Protein AF-0000000076857362 (afdb_homodimer)

Radius of gyration: 45.38 Å; Cα contacts (8 Å, |Δi|>4): 222; chains: 2; bounding box: 50×213×70 Å

Organism: Aegilops tauschii subsp. strangulata (NCBI:txid200361)

Sequence (196 aa):
QTAQSNTHANVTTTTAHGSMRASSRSLLQQQPPPRLDCPKVCLGRCANNWKNEMCNDKCNVCCQRCNCVPPGTGQDTRHICPCYDQMTNPHNGKLKCPQTAQSNTHANVTTTTAHGSMRASSRSLLQQQPPPRLDCPKVCLGRCANNWKNEMCNDKCNVCCQRCNCVPPGTGQDTRHICPCYDQMTNPHNGKLKCP

InterPro domains:
  IPR003854 Gibberellin regulated protein [PF02704] (37-98)

pLDDT: mean 79.49, std 25.16, range [31.08, 98.81]

Foldseek 3Di:
DDDDPPPPDPPPPPPPPPPPPPPPPPPPPPPPPDQDPQLVQQCQLLVPPPPSVQQSVLSSVQCNVQVDDFDHNDLPRQVVRVSQNCDADPVPRHRRHD/DDPPPPPPDPPPPPPPPPPPPPPPPPPPPPPDPDQDPQLVQQCQLLVPPPPSVQQSVLSSVQCNVQVDDFDHNDLPRQVVRVSQNCDADPVPRHRRHD

Nearest PDB structures (foldseek):
  5e5y-assembly3_C  TM=9.696E-01  e=2.808E-09  Solanum tuberosum
  8x0r-assembly1_A  TM=8.318E-01  e=7.877E-07  Cryptomeria japonica
  5e5y-assembly4_D  TM=3.284E-01  e=9.732E-08  Solanum tuberosum
  5e5y-assembly3_C  TM=9.696E-01  e=2.488E-09  Solanum tuberosum
  8x0r-assembly1_A  TM=8.318E-01  e=7.314E-07  Cryptomeria japonica

Solvent-accessible surface area (backbone atoms only — not comparable to full-atom values): 12085 Å² total; per-residue (Å²): 138,84,83,79,80,80,80,79,80,81,81,80,79,79,79,78,79,75,77,75,72,74,73,74,70,72,73,73,68,77,70,76,72,81,77,67,65,34,70,63,56,20,48,61,36,21,63,43,42,65,55,29,66,63,38,28,52,32,28,30,57,33,17,71,73,46,64,37,75,42,64,60,65,41,52,86,36,25,72,81,21,56,66,35,53,66,37,49,35,89,88,79,68,44,67,49,38,88,136,84,83,78,80,80,80,79,80,80,79,78,79,80,79,78,77,75,77,75,73,73,74,72,69,73,71,73,69,76,69,77,72,80,77,66,64,35,70,64,58,21,49,61,35,20,61,43,41,65,55,30,66,63,39,28,53,34,28,30,58,33,17,70,72,47,63,36,76,44,65,61,67,41,52,85,36,27,71,82,20,56,66,32,53,67,37,48,36,88,90,78,67,44,67,48,38,88

Secondary structure (DSSP, 8-state):
---------------------------------PPP-HHHHHHHHTTT-TTHHHHHHHHHHHHHHHS---SSSSGGGGGGSHHHHH-B-TTT--B---/---------------------------------PPP-HHHHHHHHTTT-TTHHHHHHHHHHHHHHHS---SSSSGGGGGGSHHHHH-B-TTT--B---

Structure (mmCIF, N/CA/C/O backbone):
data_AF-0000000076857362-model_v1
#
loop_
_entity.id
_entity.type
_entity.pdbx_description
1 polymer 'Gibberellin regulated protein'
#
loop_
_atom_site.group_PDB
_atom_site.id
_atom_site.type_symbol
_atom_site.label_atom_id
_atom_site.label_alt_id
_atom_site.label_comp_id
_atom_site.label_asym_id
_atom_site.label_entity_id
_atom_site.label_seq_id
_atom_site.pdbx_PDB_ins_code
_atom_site.Cartn_x
_atom_site.Cartn_y
_atom_site.Cartn_z
_atom_site.occupancy
_atom_site.B_iso_or_equiv
_atom_site.auth_seq_id
_atom_site.auth_comp_id
_atom_site.auth_asym_id
_atom_site.auth_atom_id
_atom_site.pdbx_PDB_model_num
ATOM 1 N N . GLN A 1 1 ? -33.656 100.188 50 1 34.81 1 GLN A N 1
ATOM 2 C CA . GLN A 1 1 ? -33.344 99.5 48.781 1 34.81 1 GLN A CA 1
ATOM 3 C C . GLN A 1 1 ? -32.312 98.375 49.031 1 34.81 1 GLN A C 1
ATOM 5 O O . GLN A 1 1 ? -31.125 98.625 49.188 1 34.81 1 GLN A O 1
ATOM 10 N N . THR A 1 2 ? -32.719 97.25 49.812 1 39.78 2 THR A N 1
ATOM 11 C CA . THR A 1 2 ? -31.953 96.125 50.406 1 39.78 2 THR A CA 1
ATOM 12 C C . THR A 1 2 ? -31.484 95.188 49.344 1 39.78 2 THR A C 1
ATOM 14 O O . THR A 1 2 ? -32.281 94.688 48.531 1 39.78 2 THR A O 1
ATOM 17 N N . ALA A 1 3 ? -30.203 95.25 48.938 1 44.72 3 ALA A N 1
ATOM 18 C CA . ALA A 1 3 ? -29.438 94.438 47.938 1 44.72 3 ALA A CA 1
ATOM 19 C C . ALA A 1 3 ? -29.453 93 48.281 1 44.72 3 ALA A C 1
ATOM 21 O O . ALA A 1 3 ? -29.141 92.562 49.406 1 44.72 3 ALA A O 1
ATOM 22 N N . GLN A 1 4 ? -30.391 92.188 47.719 1 39 4 GLN A N 1
ATOM 23 C CA . GLN A 1 4 ? -30.484 90.688 47.844 1 39 4 GLN A CA 1
ATOM 24 C C . GLN A 1 4 ? -29.281 90 47.219 1 39 4 GLN A C 1
ATOM 26 O O . GLN A 1 4 ? -28.953 90.312 46.062 1 39 4 GLN A O 1
ATOM 31 N N . SER A 1 5 ? -28.234 89.625 47.969 1 38.31 5 SER A N 1
ATOM 32 C CA . SER A 1 5 ? -27.016 88.938 47.625 1 38.31 5 SER A CA 1
ATOM 33 C C . SER A 1 5 ? -27.312 87.5 47.094 1 38.31 5 SER A C 1
ATOM 35 O O . SER A 1 5 ? -28 86.75 47.781 1 38.31 5 SER A O 1
ATOM 37 N N . ASN A 1 6 ? -27.547 87.312 45.781 1 31.08 6 ASN A N 1
ATOM 38 C CA . ASN A 1 6 ? -27.75 86.062 45.125 1 31.08 6 ASN A CA 1
ATOM 39 C C . ASN A 1 6 ? -26.516 85.125 45.188 1 31.08 6 ASN A C 1
ATOM 41 O O . ASN A 1 6 ? -25.453 85.5 44.688 1 31.08 6 ASN A O 1
ATOM 45 N N . THR A 1 7 ? -26.25 84.438 46.344 1 36.84 7 THR A N 1
ATOM 46 C CA . THR A 1 7 ? -25.141 83.5 46.531 1 36.84 7 THR A CA 1
ATOM 47 C C . THR A 1 7 ? -25.234 82.312 45.531 1 36.84 7 THR A C 1
ATOM 49 O O . THR A 1 7 ? -26.234 81.562 45.531 1 36.84 7 THR A O 1
ATOM 52 N N . HIS A 1 8 ? -24.641 82.5 44.281 1 35.75 8 HIS A N 1
ATOM 53 C CA . HIS A 1 8 ? -24.562 81.438 43.281 1 35.75 8 HIS A CA 1
ATOM 54 C C . HIS A 1 8 ? -23.734 80.25 43.781 1 35.75 8 HIS A C 1
ATOM 56 O O . HIS A 1 8 ? -22.609 80.438 44.25 1 35.75 8 HIS A O 1
ATOM 62 N N . ALA A 1 9 ? -24.391 79.188 44.344 1 41.69 9 ALA A N 1
ATOM 63 C CA . ALA A 1 9 ? -23.781 77.938 44.75 1 4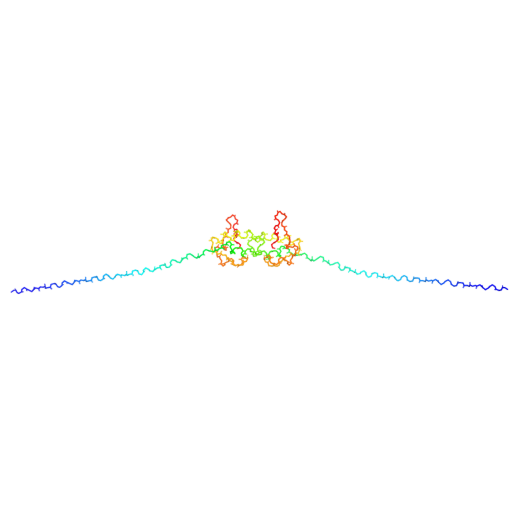1.69 9 ALA A CA 1
ATOM 64 C C . ALA A 1 9 ? -23.125 77.188 43.562 1 41.69 9 ALA A C 1
ATOM 66 O O . ALA A 1 9 ? -23.766 77 42.5 1 41.69 9 ALA A O 1
ATOM 67 N N . ASN A 1 10 ? -21.766 77.375 43.344 1 35.31 10 ASN A N 1
ATOM 68 C CA . ASN A 1 10 ? -20.984 76.625 42.344 1 35.31 10 ASN A CA 1
ATOM 69 C C . ASN A 1 10 ? -21 75.125 42.562 1 35.31 10 ASN A C 1
ATOM 71 O O . ASN A 1 10 ? -20.562 74.688 43.594 1 35.31 10 ASN A O 1
ATOM 75 N N . VAL A 1 11 ? -21.969 74.375 41.969 1 40.66 11 VAL A N 1
ATOM 76 C CA . VAL A 1 11 ? -22.078 72.875 42 1 40.66 11 VAL A CA 1
ATOM 77 C C . VAL A 1 11 ? -20.875 72.25 41.312 1 40.66 11 VAL A C 1
ATOM 79 O O . VAL A 1 11 ? -20.594 72.562 40.156 1 40.66 11 VAL A O 1
ATOM 82 N N . THR A 1 12 ? -19.75 71.938 42.062 1 36.75 12 THR A N 1
ATOM 83 C CA . THR A 1 12 ? -18.562 71.25 41.594 1 36.75 12 THR A CA 1
ATOM 84 C C . THR A 1 12 ? -18.922 69.812 41.188 1 36.75 12 THR A C 1
ATOM 86 O O . THR A 1 12 ? -19.531 69.062 41.969 1 36.75 12 THR A O 1
ATOM 89 N N . THR A 1 13 ? -19.297 69.562 39.875 1 35.06 13 THR A N 1
ATOM 90 C CA . THR A 1 13 ? -19.562 68.25 39.281 1 35.06 13 THR A CA 1
ATOM 91 C C . THR A 1 13 ? -18.328 67.375 39.344 1 35.06 13 THR A C 1
ATOM 93 O O . THR A 1 13 ? -17.281 67.688 38.781 1 35.06 13 THR A O 1
ATOM 96 N N . THR A 1 14 ? -18.062 66.562 40.406 1 38.19 14 THR A N 1
ATOM 97 C CA . THR A 1 14 ? -16.984 65.562 40.562 1 38.19 14 THR A CA 1
ATOM 98 C C . THR A 1 14 ? -17.156 64.5 39.531 1 38.19 14 THR A C 1
ATOM 100 O O . THR A 1 14 ? -18.172 63.781 39.5 1 38.19 14 THR A O 1
ATOM 103 N N . THR A 1 15 ? -16.641 64.625 38.25 1 39.03 15 THR A N 1
ATOM 104 C CA . THR A 1 15 ? -16.641 63.562 37.219 1 39.03 15 THR A CA 1
ATOM 105 C C . THR A 1 15 ? -15.805 62.375 37.688 1 39.03 15 THR A C 1
ATOM 107 O O . THR A 1 15 ? -14.609 62.5 37.938 1 39.03 15 THR A O 1
ATOM 110 N N . ALA A 1 16 ? -16.406 61.375 38.406 1 44.03 16 ALA A N 1
ATOM 111 C CA . ALA A 1 16 ? -15.758 60.094 38.719 1 44.03 16 ALA A CA 1
ATOM 112 C C . ALA A 1 16 ? -15.359 59.344 37.469 1 44.03 16 ALA A C 1
ATOM 114 O O . ALA A 1 16 ? -16.188 59.094 36.594 1 44.03 16 ALA A O 1
ATOM 115 N N . HIS A 1 17 ? -14.117 59.625 36.938 1 43.28 17 HIS A N 1
ATOM 116 C CA . HIS A 1 17 ? -13.602 58.812 35.844 1 43.28 17 HIS A CA 1
ATOM 117 C C . HIS A 1 17 ? -13.453 57.344 36.25 1 43.28 17 HIS A C 1
ATOM 119 O O . HIS A 1 17 ? -12.742 57.031 37.219 1 43.28 17 HIS A O 1
ATOM 125 N N . GLY A 1 18 ? -14.562 56.531 36.25 1 37.09 18 GLY A N 1
ATOM 126 C CA . GLY A 1 18 ? -14.5 55.094 36.438 1 37.09 18 GLY A CA 1
ATOM 127 C C . GLY A 1 18 ? -13.477 54.406 35.562 1 37.09 18 GLY A C 1
ATOM 128 O O . GLY A 1 18 ? -13.461 54.625 34.344 1 37.09 18 GLY A O 1
ATOM 129 N N . SER A 1 19 ? -12.25 54.156 36.031 1 46.06 19 SER A N 1
ATOM 130 C CA . SER A 1 19 ? -11.211 53.375 35.375 1 46.06 19 SER A CA 1
ATOM 131 C C . SER A 1 19 ? -11.727 52 34.969 1 46.06 19 SER A C 1
ATOM 133 O O . SER A 1 19 ? -12.07 51.188 35.812 1 46.06 19 SER A O 1
ATOM 135 N N . MET A 1 20 ? -12.562 51.906 33.906 1 40.91 20 MET A N 1
ATOM 136 C CA . MET A 1 20 ? -12.836 50.562 33.406 1 40.91 20 MET A CA 1
ATOM 137 C C . MET A 1 20 ? -11.539 49.781 33.188 1 40.91 20 MET A C 1
ATOM 139 O O . MET A 1 20 ? -10.672 50.219 32.406 1 40.91 20 MET A O 1
ATOM 143 N N . ARG A 1 21 ? -11.055 49.156 34.219 1 44.38 21 ARG A N 1
ATOM 144 C CA . ARG A 1 21 ? -9.961 48.188 34.062 1 44.38 21 ARG A CA 1
ATOM 145 C C . ARG A 1 21 ? -10.25 47.219 32.938 1 44.38 21 ARG A C 1
ATOM 147 O O . ARG A 1 21 ? -11.281 46.531 32.938 1 44.38 21 ARG A O 1
ATOM 154 N N . ALA A 1 22 ? -9.828 47.562 31.703 1 47.91 22 ALA A N 1
ATOM 155 C CA . ALA A 1 22 ? -9.805 46.562 30.625 1 47.91 22 ALA A CA 1
ATOM 156 C C . ALA A 1 22 ? -9.25 45.25 31.109 1 47.91 22 ALA A C 1
ATOM 158 O O . ALA A 1 22 ? -8.141 45.188 31.641 1 47.91 22 ALA A O 1
ATOM 159 N N . SER A 1 23 ? -10.047 44.344 31.734 1 47.62 23 SER A N 1
ATOM 160 C CA . SER A 1 23 ? -9.602 42.969 31.953 1 47.62 23 SER A CA 1
ATOM 161 C C . SER A 1 23 ? -8.844 42.438 30.75 1 47.62 23 SER A C 1
ATOM 163 O O . SER A 1 23 ? -9.375 42.438 29.625 1 47.62 23 SER A O 1
ATOM 165 N N . SER A 1 24 ? -7.562 42.719 30.688 1 50.34 24 SER A N 1
ATOM 166 C CA . SER A 1 24 ? -6.75 42 29.719 1 50.34 24 SER A CA 1
ATOM 167 C C . SER A 1 24 ? -7.152 40.531 29.641 1 50.34 24 SER A C 1
ATOM 169 O O . SER A 1 24 ? -6.875 39.75 30.547 1 50.34 24 SER A O 1
ATOM 171 N N . ARG A 1 25 ? -8.359 40.156 29.234 1 46.72 25 ARG A N 1
ATOM 172 C CA . ARG A 1 25 ? -8.547 38.719 28.906 1 46.72 25 ARG A CA 1
ATOM 173 C C . ARG A 1 25 ? -7.297 38.156 28.234 1 46.72 25 ARG A C 1
ATOM 175 O O . ARG A 1 25 ? -6.832 38.688 27.234 1 46.72 25 ARG A O 1
ATOM 182 N N . SER A 1 26 ? -6.348 37.719 29.031 1 52.16 26 SER A N 1
ATOM 183 C CA . SER A 1 26 ? -5.281 36.875 28.516 1 52.16 26 SER A CA 1
ATOM 184 C C . SER A 1 26 ? -5.793 35.938 27.406 1 52.16 26 SER A C 1
ATOM 186 O O . SER A 1 26 ? -6.605 35.062 27.672 1 52.16 26 SER A O 1
ATOM 188 N N . LEU A 1 27 ? -6.059 36.469 26.219 1 50.31 27 LEU A N 1
ATOM 189 C CA . LEU A 1 27 ? -6.203 35.5 25.141 1 50.31 27 LEU A CA 1
ATOM 190 C C . LEU A 1 27 ? -5.281 34.312 25.344 1 50.31 27 LEU A C 1
ATOM 192 O O . LEU A 1 27 ? -4.059 34.469 25.391 1 50.31 27 LEU A O 1
ATOM 196 N N . LEU A 1 28 ? -5.465 33.406 26.266 1 51.47 28 LEU A N 1
ATOM 197 C CA . LEU A 1 28 ? -4.801 32.094 26.219 1 51.47 28 LEU A CA 1
ATOM 198 C C . LEU A 1 28 ? -4.457 31.734 24.781 1 51.47 28 LEU 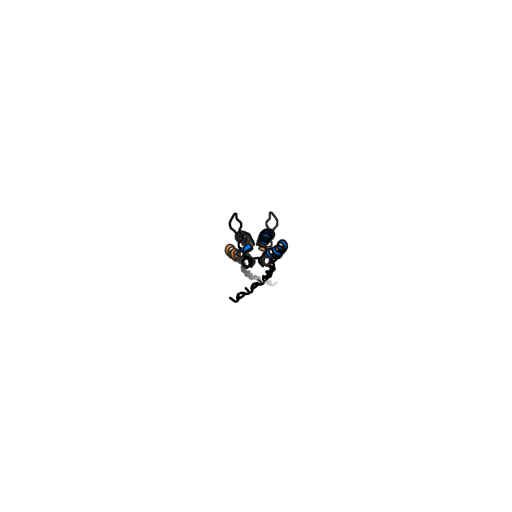A C 1
ATOM 200 O O . LEU A 1 28 ? -5.352 31.516 23.953 1 51.47 28 LEU A O 1
ATOM 204 N N . GLN A 1 29 ? -3.523 32.375 24.172 1 55.84 29 GLN A N 1
ATOM 205 C CA . GLN A 1 29 ? -2.977 31.969 22.891 1 55.84 29 GLN A CA 1
ATOM 206 C C . GLN A 1 29 ? -2.896 30.438 22.781 1 55.84 29 GLN A C 1
ATOM 208 O O . GLN A 1 29 ? -2.279 29.797 23.641 1 55.84 29 GLN A O 1
ATOM 213 N N . GLN A 1 30 ? -3.916 29.734 22.406 1 59.34 30 GLN A N 1
ATOM 214 C CA . GLN A 1 30 ? -3.873 28.297 22.156 1 59.34 30 GLN A CA 1
ATOM 215 C C . GLN A 1 30 ? -2.525 27.875 21.578 1 59.34 30 GLN A C 1
ATOM 217 O O . GLN A 1 30 ? -2.119 28.375 20.516 1 59.34 30 GLN A O 1
ATOM 222 N N . GLN A 1 31 ? -1.509 27.609 22.406 1 63.97 31 GLN A N 1
ATOM 223 C CA . GLN A 1 31 ? -0.233 27.078 21.938 1 63.97 31 GLN A CA 1
ATOM 224 C C . GLN A 1 31 ? -0.438 26.062 20.812 1 63.97 31 GLN A C 1
ATOM 226 O O . GLN A 1 31 ? -1.37 25.25 20.875 1 63.97 31 GLN A O 1
ATOM 231 N N . PRO A 1 32 ? 0.21 26.281 19.578 1 70.81 32 PRO A N 1
ATOM 232 C CA . PRO A 1 32 ? 0.094 25.266 18.531 1 70.81 32 PRO A CA 1
ATOM 233 C C . PRO A 1 32 ? 0.316 23.844 19.062 1 70.81 32 PRO A C 1
ATOM 235 O O . PRO A 1 32 ? 1.107 23.656 19.984 1 70.81 32 PRO A O 1
ATOM 238 N N . PRO A 1 33 ? -0.52 22.953 18.859 1 70.75 33 PRO A N 1
ATOM 239 C CA . PRO A 1 33 ? -0.298 21.562 19.281 1 70.75 33 PRO A CA 1
ATOM 240 C C . PRO A 1 33 ? 1.124 21.078 19.016 1 70.75 33 PRO A C 1
ATOM 242 O O . PRO A 1 33 ? 1.769 21.547 18.062 1 70.75 33 PRO A O 1
ATOM 245 N N . PRO A 1 34 ? 1.576 20.375 19.938 1 81.06 34 PRO A N 1
ATOM 246 C CA . PRO A 1 34 ? 2.918 19.844 19.672 1 81.06 34 PRO A CA 1
ATOM 247 C C . PRO A 1 34 ? 3.014 19.094 18.344 1 81.06 34 PRO A C 1
ATOM 249 O O . PRO A 1 34 ? 2.045 18.453 17.922 1 81.06 34 PRO A O 1
ATOM 252 N N . ARG A 1 35 ? 4.062 19.328 17.688 1 90.69 35 ARG A N 1
ATOM 253 C CA . ARG A 1 35 ? 4.297 18.688 16.406 1 90.69 35 ARG A CA 1
ATOM 254 C C . ARG A 1 35 ? 4.516 17.188 16.594 1 90.69 35 ARG A C 1
ATOM 256 O O . ARG A 1 35 ? 5.234 16.766 17.5 1 90.69 35 ARG A O 1
ATOM 263 N N . LEU A 1 36 ? 3.807 16.375 15.828 1 95.75 36 LEU A N 1
ATOM 264 C CA . LEU A 1 36 ? 3.977 14.922 15.828 1 95.75 36 LEU A CA 1
ATOM 265 C C . LEU A 1 36 ? 5.395 14.539 15.414 1 95.75 36 LEU A C 1
ATOM 267 O O . LEU A 1 36 ? 6.047 15.266 14.664 1 95.75 36 LEU A O 1
ATOM 271 N N . ASP A 1 37 ? 5.914 13.453 16.016 1 97.81 37 ASP A N 1
ATOM 272 C CA . ASP A 1 37 ? 7.07 12.766 15.445 1 97.81 37 ASP A CA 1
ATOM 273 C C . ASP A 1 37 ? 6.691 12.008 14.18 1 97.81 37 ASP A C 1
ATOM 275 O O . ASP A 1 37 ? 6.477 10.797 14.219 1 97.81 37 ASP A O 1
ATOM 279 N N . CYS A 1 38 ? 6.68 12.609 13.086 1 98.5 38 CYS A N 1
ATOM 280 C CA . CYS A 1 38 ? 6.129 12.078 11.844 1 98.5 38 CYS A CA 1
ATOM 281 C C . CYS A 1 38 ? 6.859 10.812 11.414 1 98.5 38 CYS A C 1
ATOM 283 O O . CYS A 1 38 ? 6.227 9.812 11.078 1 98.5 38 CYS A O 1
ATOM 285 N N . PRO A 1 39 ? 8.258 10.75 11.445 1 98 39 PRO A N 1
ATOM 286 C CA . PRO A 1 39 ? 8.945 9.516 11.055 1 98 39 PRO A CA 1
ATOM 287 C C . PRO A 1 39 ? 8.492 8.305 11.875 1 98 39 PRO A C 1
ATOM 289 O O . PRO A 1 39 ? 8.273 7.23 11.32 1 98 39 PRO A O 1
ATOM 292 N N . LYS A 1 40 ? 8.273 8.508 13.148 1 98.12 40 LYS A N 1
ATOM 293 C CA . LYS A 1 40 ? 7.891 7.406 14.023 1 98.12 40 LYS A CA 1
ATOM 294 C C . LYS A 1 40 ? 6.457 6.961 13.75 1 98.12 40 LYS A C 1
ATOM 296 O O . LYS A 1 40 ? 6.184 5.762 13.641 1 98.12 40 LYS A O 1
ATOM 301 N N . VAL A 1 41 ? 5.535 7.863 13.664 1 98.12 41 VAL A N 1
ATOM 302 C CA . VAL A 1 41 ? 4.125 7.539 13.461 1 98.12 41 VAL A CA 1
ATOM 303 C C . VAL A 1 41 ? 3.934 6.902 12.086 1 98.12 41 VAL A C 1
ATOM 305 O O . VAL A 1 41 ? 3.17 5.945 11.945 1 98.12 41 VAL A O 1
ATOM 308 N N . CYS A 1 42 ? 4.695 7.312 11.094 1 98.62 42 CYS A N 1
ATOM 309 C CA . CYS A 1 42 ? 4.555 6.797 9.734 1 98.62 42 CYS A CA 1
ATOM 310 C C . CYS A 1 42 ? 5.172 5.41 9.609 1 98.62 42 CYS A C 1
ATOM 312 O O . CYS A 1 42 ? 4.688 4.574 8.844 1 98.62 42 CYS A O 1
ATOM 314 N N . LEU A 1 43 ? 6.227 5.176 10.383 1 98.19 43 LEU A N 1
ATOM 315 C CA . LEU A 1 43 ? 6.785 3.83 10.422 1 98.19 43 LEU A CA 1
ATOM 316 C C . LEU A 1 43 ? 5.734 2.816 10.859 1 98.19 43 LEU A C 1
ATOM 318 O O . LEU A 1 43 ? 5.699 1.693 10.352 1 98.19 43 LEU A O 1
ATOM 322 N N . GLY A 1 44 ? 4.898 3.199 11.797 1 97.12 44 GLY A N 1
ATOM 323 C CA . GLY A 1 44 ? 3.818 2.34 12.25 1 97.12 44 GLY A CA 1
ATOM 324 C C . GLY A 1 44 ? 2.736 2.141 11.211 1 97.12 44 GLY A C 1
ATOM 325 O O . GLY A 1 44 ? 2.34 1.008 10.922 1 97.12 44 GLY A O 1
ATOM 326 N N . ARG A 1 45 ? 2.266 3.232 10.664 1 97 45 ARG A N 1
ATOM 327 C CA . ARG A 1 45 ? 1.178 3.17 9.695 1 97 45 ARG A CA 1
ATOM 328 C C . ARG A 1 45 ? 1.581 2.348 8.477 1 97 45 ARG A C 1
ATOM 330 O O . ARG A 1 45 ? 0.759 1.626 7.906 1 97 45 ARG A O 1
ATOM 337 N N . CYS A 1 46 ? 2.873 2.369 8.055 1 97.75 46 CYS A N 1
ATOM 338 C CA . CYS A 1 46 ? 3.324 1.802 6.793 1 97.75 46 CYS A CA 1
ATOM 339 C C . CYS A 1 46 ? 4.016 0.462 7.012 1 97.75 46 CYS A C 1
ATOM 341 O O . CYS A 1 46 ? 4.488 -0.162 6.059 1 97.75 46 CYS A O 1
ATOM 343 N N . ALA A 1 47 ? 4.008 -0.018 8.273 1 96.75 47 ALA A N 1
ATOM 344 C CA . ALA A 1 47 ? 4.809 -1.184 8.641 1 96.75 47 ALA A CA 1
ATOM 345 C C . ALA A 1 47 ? 4.359 -2.422 7.875 1 96.75 47 ALA A C 1
ATOM 347 O O . ALA A 1 47 ? 5.184 -3.26 7.496 1 96.75 47 ALA A O 1
ATOM 348 N N . ASN A 1 48 ? 3.061 -2.459 7.582 1 94.44 48 ASN A N 1
ATOM 349 C CA . ASN A 1 48 ? 2.539 -3.66 6.941 1 94.44 48 ASN A CA 1
ATOM 350 C C . ASN A 1 48 ? 2.297 -3.438 5.449 1 94.44 48 ASN A C 1
ATOM 352 O O . ASN A 1 48 ? 1.583 -4.211 4.809 1 94.44 48 ASN A O 1
ATOM 356 N N . ASN A 1 49 ? 2.85 -2.418 4.887 1 95.62 49 ASN A N 1
ATOM 357 C CA . ASN A 1 49 ? 2.791 -2.178 3.447 1 95.62 49 ASN A CA 1
ATOM 358 C C . ASN A 1 49 ? 3.957 -2.844 2.721 1 95.62 49 ASN A C 1
ATOM 360 O O . ASN A 1 49 ? 5.09 -2.828 3.209 1 95.62 49 ASN A O 1
ATOM 364 N N . TRP A 1 50 ? 3.645 -3.451 1.636 1 94.38 50 TRP A N 1
ATOM 365 C CA . TRP A 1 50 ? 4.734 -4.105 0.917 1 94.38 50 TRP A CA 1
ATOM 3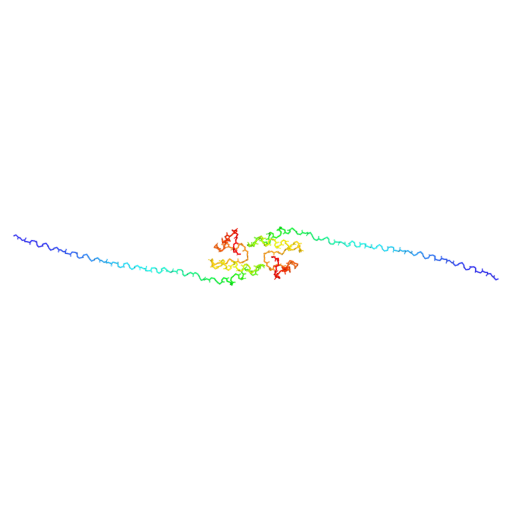66 C C . TRP A 1 50 ? 5.68 -3.074 0.309 1 94.38 50 TRP A C 1
ATOM 368 O O . TRP A 1 50 ? 6.863 -3.355 0.10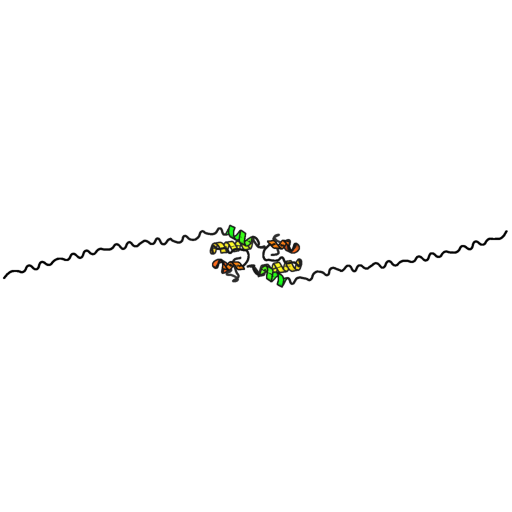2 1 94.38 50 TRP A O 1
ATOM 378 N N . LYS A 1 51 ? 5.191 -1.923 0.02 1 96.12 51 LYS A N 1
ATOM 379 C CA . LYS A 1 51 ? 6.008 -0.777 -0.369 1 96.12 51 LYS A CA 1
ATOM 380 C C . LYS A 1 51 ? 6.223 0.171 0.807 1 96.12 51 LYS A C 1
ATOM 382 O O . LYS A 1 51 ? 5.988 1.376 0.69 1 96.12 51 LYS A O 1
ATOM 387 N N . ASN A 1 52 ? 6.777 -0.292 1.885 1 95.5 52 ASN A N 1
ATOM 388 C CA . ASN A 1 52 ? 6.84 0.417 3.158 1 95.5 52 ASN A CA 1
ATOM 389 C C . ASN A 1 52 ? 7.703 1.672 3.059 1 95.5 52 ASN A C 1
ATOM 391 O O . ASN A 1 52 ? 7.41 2.684 3.697 1 95.5 52 ASN A O 1
ATOM 395 N N . GLU A 1 53 ? 8.727 1.613 2.186 1 96.69 53 GLU A N 1
ATOM 396 C CA . GLU A 1 53 ? 9.586 2.785 2.045 1 96.69 53 GLU A CA 1
ATOM 397 C C . GLU A 1 53 ? 8.852 3.926 1.345 1 96.69 53 GLU A C 1
ATOM 399 O O . GLU A 1 53 ? 8.875 5.066 1.816 1 96.69 53 GLU A O 1
ATOM 404 N N . MET A 1 54 ? 8.273 3.547 0.224 1 97.19 54 MET A N 1
ATOM 405 C CA . MET A 1 54 ? 7.48 4.555 -0.475 1 97.19 54 MET A CA 1
ATOM 406 C C . MET A 1 54 ? 6.344 5.062 0.408 1 97.19 54 MET A C 1
ATOM 408 O O . MET A 1 54 ? 6.102 6.27 0.482 1 97.19 54 MET A O 1
ATOM 412 N N . CYS A 1 55 ? 5.637 4.191 1.037 1 98.06 55 CYS A N 1
ATOM 413 C CA . CYS A 1 55 ? 4.566 4.531 1.968 1 98.06 55 CYS A CA 1
ATOM 414 C C . CYS A 1 55 ? 5.062 5.488 3.045 1 98.06 55 CYS A C 1
ATOM 416 O O . CYS A 1 55 ? 4.438 6.516 3.305 1 98.06 55 CYS A O 1
ATOM 418 N N . ASN A 1 56 ? 6.211 5.234 3.701 1 98.56 56 ASN A N 1
ATOM 419 C CA . ASN A 1 56 ? 6.785 6.082 4.742 1 98.56 56 ASN A CA 1
ATOM 420 C C . ASN A 1 56 ? 7.109 7.477 4.215 1 98.56 56 ASN A C 1
ATOM 422 O O . ASN A 1 56 ? 6.855 8.477 4.891 1 98.56 56 ASN A O 1
ATOM 426 N N . ASP A 1 57 ? 7.652 7.512 3.086 1 98.69 57 ASP A N 1
ATOM 427 C CA . ASP A 1 57 ? 8.008 8.797 2.496 1 98.69 57 ASP A CA 1
ATOM 428 C C . ASP A 1 57 ? 6.777 9.68 2.309 1 98.69 57 ASP A C 1
ATOM 430 O O . ASP A 1 57 ? 6.762 10.836 2.74 1 98.69 57 ASP A O 1
ATOM 434 N N . LYS A 1 58 ? 5.816 9.062 1.687 1 98.56 58 LYS A N 1
ATOM 435 C CA . LYS A 1 58 ? 4.605 9.836 1.436 1 98.56 58 LYS A CA 1
ATOM 436 C C . LYS A 1 58 ? 3.891 10.18 2.74 1 98.56 58 LYS A C 1
ATOM 438 O O . LYS A 1 58 ? 3.398 11.289 2.91 1 98.56 58 LYS A O 1
ATOM 443 N N . CYS A 1 59 ? 3.814 9.234 3.654 1 98.75 59 CYS A N 1
ATOM 444 C CA . CYS A 1 59 ? 3.225 9.461 4.969 1 98.75 59 CYS A CA 1
ATOM 445 C C . CYS A 1 59 ? 3.914 10.617 5.684 1 98.75 59 CYS A C 1
ATOM 447 O O . CYS A 1 59 ? 3.252 11.484 6.258 1 98.75 59 CYS A O 1
ATOM 449 N N . ASN A 1 60 ? 5.25 10.68 5.609 1 98.81 60 ASN A N 1
ATOM 450 C CA . ASN A 1 60 ? 6.027 11.734 6.258 1 98.81 60 ASN A CA 1
ATOM 451 C C . ASN A 1 60 ? 5.715 13.109 5.664 1 98.81 60 ASN A C 1
ATOM 453 O O . ASN A 1 60 ? 5.531 14.078 6.398 1 98.81 60 ASN A O 1
ATOM 457 N N . VAL A 1 61 ? 5.688 13.18 4.398 1 98.69 61 VAL A N 1
ATOM 458 C CA . VAL A 1 61 ? 5.367 14.43 3.717 1 98.69 61 VAL A CA 1
ATOM 459 C C . VAL A 1 61 ? 4.004 14.938 4.18 1 98.69 61 VAL A C 1
ATOM 461 O O . VAL A 1 61 ? 3.859 16.109 4.543 1 98.69 61 VAL A O 1
ATOM 464 N N . CYS A 1 62 ? 3.09 14.078 4.223 1 98.75 62 CYS A N 1
ATOM 465 C CA . CYS A 1 62 ? 1.726 14.461 4.566 1 98.75 62 CYS A CA 1
ATOM 466 C C . CYS A 1 62 ? 1.609 14.789 6.051 1 98.75 62 CYS A C 1
ATOM 468 O O . CYS A 1 62 ? 0.926 15.742 6.426 1 98.75 62 CYS A O 1
ATOM 470 N N . CYS A 1 63 ? 2.209 13.984 6.887 1 98.69 63 CYS A N 1
ATOM 471 C CA . CYS A 1 63 ? 2.238 14.203 8.328 1 98.69 63 CYS A CA 1
ATOM 472 C C . CYS A 1 63 ? 2.834 15.57 8.656 1 98.69 63 CYS A C 1
ATOM 474 O O . CYS A 1 63 ? 2.287 16.312 9.477 1 98.69 63 CYS A O 1
ATOM 476 N N . GLN A 1 64 ? 3.932 15.961 7.996 1 98.19 64 GLN A N 1
ATOM 477 C CA . GLN A 1 64 ? 4.59 17.234 8.242 1 98.19 64 GLN A CA 1
ATOM 478 C C . GLN A 1 64 ? 3.68 18.406 7.871 1 98.19 64 GLN A C 1
ATOM 480 O O . GLN A 1 64 ? 3.705 19.453 8.523 1 98.19 64 GLN A O 1
ATOM 485 N N . ARG A 1 65 ? 2.928 18.156 6.957 1 97.69 65 ARG A N 1
ATOM 486 C CA . ARG A 1 65 ? 2.047 19.219 6.48 1 97.69 65 ARG A CA 1
ATOM 487 C C . ARG A 1 65 ? 0.782 19.297 7.328 1 97.69 65 ARG A C 1
ATOM 489 O O . ARG A 1 65 ? 0.289 20.391 7.609 1 97.69 65 ARG A O 1
ATOM 496 N N . CYS A 1 66 ? 0.303 18.219 7.781 1 98.06 66 CYS A N 1
ATOM 497 C CA . CYS A 1 66 ? -1.041 18.172 8.344 1 98.06 66 CYS A CA 1
ATOM 498 C C . CYS A 1 66 ? -0.989 17.984 9.859 1 98.06 66 CYS A C 1
ATOM 500 O O . CYS A 1 66 ? -1.996 18.172 10.547 1 98.06 66 CYS A O 1
ATOM 502 N N . ASN A 1 67 ? 0.189 17.562 10.25 1 98.12 67 ASN A N 1
ATOM 503 C CA . ASN A 1 67 ? 0.365 17.234 11.664 1 98.12 67 ASN A CA 1
ATOM 504 C C . ASN A 1 67 ? -0.693 16.25 12.148 1 98.12 67 ASN A C 1
ATOM 506 O O . ASN A 1 67 ? -1.271 16.422 13.219 1 98.12 67 ASN A O 1
ATOM 510 N N . CYS A 1 68 ? -0.956 15.305 11.297 1 98.19 68 CYS A N 1
ATOM 511 C CA . CYS A 1 68 ? -1.941 14.25 11.531 1 98.19 68 CYS A CA 1
ATOM 512 C C . CYS A 1 68 ? -1.667 13.039 10.648 1 98.19 68 CYS A C 1
ATOM 514 O O . CYS A 1 68 ? -1.401 13.18 9.453 1 98.19 68 CYS A O 1
ATOM 516 N N . VAL A 1 69 ? -1.654 11.883 11.328 1 98.56 69 VAL A N 1
ATOM 517 C CA . VAL A 1 69 ? -1.576 10.609 10.617 1 98.56 69 VAL A CA 1
ATOM 518 C C . VAL A 1 69 ? -2.732 9.711 11.039 1 98.56 69 VAL A C 1
ATOM 520 O O . VAL A 1 69 ? -2.891 9.406 12.227 1 98.56 69 VAL A O 1
ATOM 523 N N . PRO A 1 70 ? -3.529 9.297 10.102 1 98.19 70 PRO A N 1
ATOM 524 C CA . PRO A 1 70 ? -4.633 8.398 10.461 1 98.19 70 PRO A CA 1
ATOM 525 C C . PRO A 1 70 ? -4.148 7.039 10.961 1 98.19 70 PRO A C 1
ATOM 527 O O . PRO A 1 70 ? -3.084 6.57 10.555 1 98.19 70 PRO A O 1
ATOM 530 N N . PRO A 1 71 ? -4.91 6.48 11.781 1 96.44 71 PRO A N 1
ATOM 531 C CA . PRO A 1 71 ? -4.508 5.156 12.258 1 96.44 71 PRO A CA 1
ATOM 532 C C . PRO A 1 71 ? -4.699 4.066 11.211 1 96.44 71 PRO A C 1
ATOM 534 O O . PRO A 1 71 ? -5.391 4.281 10.211 1 96.44 71 PRO A O 1
ATOM 537 N N . GLY A 1 72 ? -4.051 2.979 11.422 1 91.81 72 GLY A N 1
ATOM 538 C CA . GLY A 1 72 ? -4.191 1.824 10.547 1 91.81 72 GLY A CA 1
ATOM 539 C C . GLY A 1 72 ? -3.35 1.924 9.289 1 91.81 72 GLY A C 1
ATOM 540 O O . GLY A 1 72 ? -2.361 2.658 9.25 1 91.81 72 GLY A O 1
ATOM 541 N N . THR A 1 73 ? -3.66 1.075 8.344 1 89.81 73 THR A N 1
ATOM 542 C CA . THR A 1 73 ? -2.873 0.944 7.125 1 89.81 73 THR A CA 1
ATOM 543 C C . THR A 1 73 ? -3.684 1.386 5.91 1 89.81 73 THR A C 1
ATOM 545 O O . THR A 1 73 ? -3.117 1.724 4.867 1 89.81 73 THR A O 1
ATOM 548 N N . GLY A 1 74 ? -4.973 1.341 6.016 1 91.88 74 GLY A N 1
ATOM 549 C CA . GLY A 1 74 ? -5.828 1.489 4.848 1 91.88 74 GLY A CA 1
ATOM 550 C C . GLY A 1 74 ? -6.387 2.893 4.691 1 91.88 74 GLY A C 1
ATOM 551 O O . GLY A 1 74 ? -6.176 3.748 5.555 1 91.88 74 GLY A O 1
ATOM 552 N N . GLN A 1 75 ? -7.109 3.055 3.627 1 94.94 75 GLN A N 1
ATOM 553 C CA . GLN A 1 75 ? -7.676 4.348 3.26 1 94.94 75 GLN A CA 1
ATOM 554 C C . GLN A 1 75 ? -8.93 4.652 4.078 1 94.94 75 GLN A C 1
ATOM 556 O O . GLN A 1 75 ? -9.367 5.805 4.141 1 94.94 75 GLN A O 1
ATOM 561 N N . ASP A 1 76 ? -9.406 3.682 4.699 1 95.06 76 ASP A N 1
ATOM 562 C CA . ASP A 1 76 ? -10.703 3.803 5.355 1 95.06 76 ASP A CA 1
ATOM 563 C C . ASP A 1 76 ? -10.609 4.699 6.59 1 95.06 76 ASP A C 1
ATOM 565 O O . ASP A 1 76 ? -11.633 5.188 7.082 1 95.06 76 ASP A O 1
ATOM 569 N N . THR A 1 77 ? -9.5 4.988 7.129 1 97.44 77 THR A N 1
ATOM 570 C CA . THR A 1 77 ? -9.367 5.797 8.336 1 97.44 77 THR A CA 1
ATOM 571 C C . THR A 1 77 ? -8.891 7.207 7.984 1 97.44 77 THR A C 1
ATOM 573 O O . THR A 1 77 ? -8.789 8.07 8.859 1 97.44 77 THR A O 1
ATOM 576 N N . ARG A 1 78 ? -8.547 7.469 6.781 1 97.81 78 ARG A N 1
ATOM 577 C CA . ARG A 1 78 ? -7.918 8.727 6.391 1 97.81 78 ARG A CA 1
ATOM 578 C C . ARG A 1 78 ? -8.797 9.914 6.762 1 97.81 78 ARG A C 1
ATOM 580 O O . ARG A 1 78 ? -8.297 11 7.074 1 97.81 78 ARG A O 1
ATOM 587 N N . HIS A 1 79 ? -10.055 9.703 6.75 1 97.88 79 HIS A N 1
ATOM 588 C CA . HIS A 1 79 ? -11 10.773 7.031 1 97.88 79 HIS A CA 1
ATOM 589 C C . HIS A 1 79 ? -10.789 11.352 8.422 1 97.88 79 HIS A C 1
ATOM 591 O O . HIS A 1 79 ? -11.258 12.453 8.727 1 97.88 79 HIS A O 1
ATOM 597 N N . ILE A 1 80 ? -10.18 10.641 9.328 1 98.44 80 ILE A N 1
ATOM 598 C CA . ILE A 1 80 ? -9.867 11.102 10.68 1 98.44 80 ILE A CA 1
ATOM 599 C C . ILE A 1 80 ? -8.914 12.297 10.609 1 98.44 80 ILE A C 1
ATOM 601 O O . ILE A 1 80 ? -8.906 13.148 11.5 1 98.44 80 ILE A O 1
ATOM 605 N N . CYS A 1 81 ? -8.109 12.375 9.547 1 98.5 81 CYS A N 1
ATOM 606 C CA . CYS A 1 81 ? -7.199 13.477 9.25 1 98.5 81 CYS A CA 1
ATOM 607 C C . CYS A 1 81 ? -7.559 14.148 7.934 1 98.5 81 CYS A C 1
ATOM 609 O O . CYS A 1 81 ? -6.98 13.836 6.891 1 98.5 81 CYS A O 1
ATOM 611 N N . PRO A 1 82 ? -8.438 15.195 7.941 1 98.5 82 PRO A N 1
ATOM 612 C CA . PRO A 1 82 ? -8.977 15.758 6.703 1 98.5 82 PRO A CA 1
ATOM 613 C C . PRO A 1 82 ? -7.902 16.375 5.809 1 98.5 82 PRO A C 1
ATOM 615 O O . PRO A 1 82 ? -7.922 16.172 4.59 1 98.5 82 PRO A O 1
ATOM 618 N N . CYS A 1 83 ? -6.957 17.125 6.355 1 98.5 83 CYS A N 1
ATOM 619 C CA . CYS A 1 83 ? -5.844 17.672 5.582 1 98.5 83 CYS A CA 1
ATOM 620 C C . CYS A 1 83 ? -5.07 16.547 4.895 1 98.5 83 CYS A C 1
ATOM 622 O O . CYS A 1 83 ? -4.816 16.609 3.689 1 98.5 83 CYS A O 1
ATOM 624 N N . TYR A 1 84 ? -4.75 15.469 5.602 1 98.62 84 TYR A N 1
ATOM 625 C CA . TYR A 1 84 ? -4.074 14.266 5.133 1 98.62 84 TYR A CA 1
ATOM 626 C C . TYR A 1 84 ? -4.902 13.555 4.07 1 98.62 84 TYR A C 1
ATOM 628 O O . TYR A 1 84 ? -4.371 13.133 3.041 1 98.62 84 TYR A O 1
ATOM 636 N N . ASP A 1 85 ? -6.137 13.445 4.273 1 98.5 85 ASP A N 1
ATOM 637 C CA . ASP A 1 85 ? -7.074 12.688 3.455 1 98.5 85 ASP A CA 1
ATOM 638 C C . ASP A 1 85 ? -7.258 13.336 2.084 1 98.5 85 ASP A C 1
ATOM 640 O O . ASP A 1 85 ? -7.438 12.641 1.081 1 98.5 85 ASP A O 1
ATOM 644 N N . GLN A 1 86 ? -7.062 14.664 1.996 1 98.12 86 GLN A N 1
ATOM 645 C CA . GLN A 1 86 ? -7.457 15.398 0.799 1 98.12 86 GLN A CA 1
ATOM 646 C C . GLN A 1 86 ? -6.242 15.781 -0.038 1 98.12 86 GLN A C 1
ATOM 648 O O . GLN A 1 86 ? -6.383 16.25 -1.168 1 98.12 86 GLN A O 1
ATOM 653 N N . MET A 1 87 ? -5.086 15.508 0.47 1 98.19 87 MET A N 1
ATOM 654 C CA . MET A 1 87 ? -3.887 15.883 -0.273 1 98.19 87 MET A CA 1
ATOM 655 C C . MET A 1 87 ? -3.715 15.008 -1.509 1 98.19 87 MET A C 1
ATOM 657 O O . MET A 1 87 ? -3.797 13.781 -1.422 1 98.19 87 MET A O 1
ATOM 661 N N . THR A 1 88 ? -3.508 15.633 -2.637 1 98.06 88 THR A N 1
ATOM 662 C CA . THR A 1 88 ? -3.309 14.93 -3.896 1 98.06 88 THR A CA 1
ATOM 663 C C . THR A 1 88 ? -1.983 15.328 -4.539 1 98.06 88 THR A C 1
ATOM 665 O O . THR A 1 88 ? -1.422 16.375 -4.215 1 98.06 88 THR A O 1
ATOM 668 N N . ASN A 1 89 ? -1.522 14.461 -5.332 1 97.56 89 ASN A N 1
ATOM 669 C CA . ASN A 1 89 ? -0.404 14.805 -6.203 1 97.56 89 ASN A CA 1
ATOM 670 C C . ASN A 1 89 ? -0.828 15.773 -7.301 1 97.56 89 ASN A C 1
ATOM 672 O O . ASN A 1 89 ? -1.776 15.508 -8.039 1 97.56 89 ASN A O 1
ATOM 676 N N . PRO A 1 90 ? -0.175 16.938 -7.406 1 96.62 90 PRO A N 1
ATOM 677 C CA . PRO A 1 90 ? -0.586 17.938 -8.398 1 96.62 90 PRO A CA 1
ATOM 678 C C . PRO A 1 90 ? -0.439 17.453 -9.836 1 96.62 90 PRO A C 1
ATOM 680 O O . PRO A 1 90 ? -1.141 17.922 -10.727 1 96.62 90 PRO A O 1
ATOM 683 N N . HIS A 1 91 ? 0.417 16.516 -10.117 1 96.81 91 HIS A N 1
ATOM 684 C CA . HIS A 1 91 ? 0.714 16.062 -11.469 1 96.81 91 HIS A CA 1
ATOM 685 C C . HIS A 1 91 ? -0.396 15.164 -12.008 1 96.81 91 HIS A C 1
ATOM 687 O O . HIS A 1 91 ? -0.719 15.211 -13.195 1 96.81 91 HIS A O 1
ATOM 693 N N . ASN A 1 92 ? -1.026 14.359 -11.203 1 96.06 92 ASN A N 1
ATOM 694 C CA . ASN A 1 92 ? -1.971 13.383 -11.742 1 96.06 92 ASN A CA 1
ATOM 695 C C . ASN A 1 92 ? -3.291 13.398 -10.977 1 96.06 92 ASN A C 1
ATOM 697 O O . ASN A 1 92 ? -4.219 12.664 -11.312 1 96.06 92 ASN A O 1
ATOM 701 N N . GLY A 1 93 ? -3.412 14.195 -9.828 1 96.56 93 GLY A N 1
ATOM 702 C CA . GLY A 1 93 ? -4.656 14.359 -9.094 1 96.56 93 GLY A CA 1
ATOM 703 C C . GLY A 1 93 ? -4.977 13.195 -8.18 1 96.56 93 GLY A C 1
ATOM 704 O O . GLY A 1 93 ? -6.016 13.18 -7.52 1 96.56 93 GLY A O 1
ATOM 705 N N . LYS A 1 94 ? -4.105 12.18 -8.07 1 96.38 94 LYS A N 1
ATOM 706 C CA . LYS A 1 94 ? -4.316 11.016 -7.219 1 96.38 94 LYS A CA 1
ATOM 707 C C . LYS A 1 94 ? -3.932 11.32 -5.773 1 96.38 94 LYS A C 1
ATOM 709 O O . LYS A 1 94 ? -3.186 12.266 -5.508 1 96.38 94 LYS A O 1
ATOM 714 N N . LEU A 1 95 ? -4.473 10.469 -4.891 1 96.88 95 LEU A N 1
ATOM 715 C CA . LEU A 1 95 ? -4.172 10.656 -3.475 1 96.88 95 LEU A CA 1
ATOM 716 C C . LEU A 1 95 ? -2.672 10.57 -3.219 1 96.88 95 LEU A C 1
ATOM 718 O O . LEU A 1 95 ? -2.008 9.656 -3.711 1 96.88 95 LEU A O 1
ATOM 722 N N . LYS A 1 96 ? -2.193 11.477 -2.574 1 97.75 96 LYS A N 1
ATOM 723 C CA . LYS A 1 96 ? -0.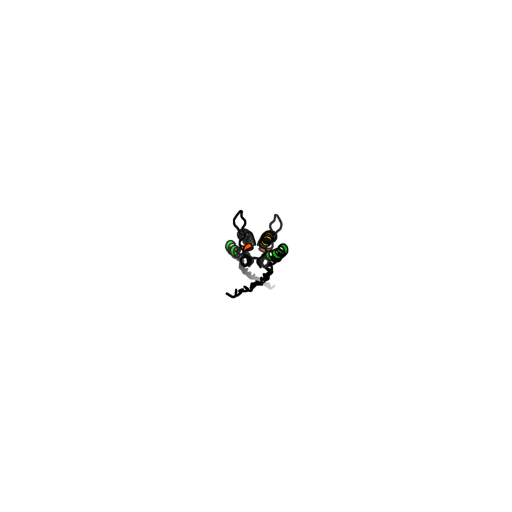77 11.57 -2.268 1 97.75 96 LYS A CA 1
ATOM 724 C C . LYS A 1 96 ? -0.406 10.695 -1.075 1 97.75 96 LYS A C 1
ATOM 726 O O . LYS A 1 96 ? 0.616 10 -1.097 1 97.75 96 LYS A O 1
ATOM 731 N N . CYS A 1 97 ? -1.329 10.734 -0.04 1 98.44 97 CYS A N 1
ATOM 732 C CA . CYS A 1 97 ? -0.973 10.211 1.275 1 98.44 97 CYS A CA 1
ATOM 733 C C . CYS A 1 97 ? -1.541 8.812 1.479 1 98.44 97 CYS A C 1
ATOM 735 O O . CYS A 1 97 ? -2.703 8.555 1.161 1 98.44 97 CYS A O 1
ATOM 737 N N . PRO A 1 98 ? -0.771 7.914 2.01 1 97.44 98 PRO A N 1
ATOM 738 C CA . PRO A 1 98 ? -1.277 6.57 2.305 1 97.44 98 PRO A CA 1
ATOM 739 C C . PRO A 1 98 ? -2.221 6.547 3.504 1 97.44 98 PRO A C 1
ATOM 741 O O . PRO A 1 98 ? -2.207 7.469 4.324 1 97.44 98 PRO A O 1
ATOM 744 N N . GLN B 1 1 ? 8.297 -114.812 -18.922 1 34.62 1 GLN B N 1
ATOM 745 C CA . GLN B 1 1 ? 8.945 -113.562 -18.812 1 34.62 1 GLN B CA 1
ATOM 746 C C . GLN B 1 1 ? 8.016 -112.438 -19.281 1 34.62 1 GLN B C 1
ATOM 748 O O . GLN B 1 1 ? 7.879 -112.188 -20.484 1 34.62 1 GLN B O 1
ATOM 753 N N . THR B 1 2 ? 6.809 -112.25 -18.594 1 40.34 2 THR B N 1
ATOM 754 C CA . THR B 1 2 ? 5.637 -111.438 -18.922 1 40.34 2 THR B CA 1
ATOM 755 C C . THR B 1 2 ? 5.941 -109.938 -18.75 1 40.34 2 THR B C 1
ATOM 757 O O . THR B 1 2 ? 6.434 -109.5 -17.703 1 40.34 2 THR B O 1
ATOM 760 N N . ALA B 1 3 ? 6.102 -109.188 -19.875 1 43.69 3 ALA B N 1
ATOM 761 C CA . ALA B 1 3 ? 6.453 -107.75 -20.062 1 43.69 3 ALA B CA 1
ATOM 762 C C . ALA B 1 3 ? 5.391 -106.875 -19.469 1 43.69 3 ALA B C 1
ATOM 764 O O . ALA B 1 3 ? 4.211 -106.938 -19.812 1 43.69 3 ALA B O 1
ATOM 765 N N . GLN B 1 4 ? 5.477 -106.5 -18.172 1 39.91 4 GLN B N 1
ATOM 766 C CA . GLN B 1 4 ? 4.574 -105.562 -17.5 1 39.91 4 GLN B CA 1
ATOM 767 C C . GLN B 1 4 ? 4.691 -104.125 -18.094 1 39.91 4 GLN B C 1
ATOM 769 O O . GLN B 1 4 ? 5.785 -103.562 -18.156 1 39.91 4 GLN B O 1
ATOM 774 N N . SER B 1 5 ? 3.863 -103.75 -19.125 1 38.5 5 SER B N 1
ATOM 775 C CA . SER B 1 5 ? 3.834 -102.5 -19.781 1 38.5 5 SER B CA 1
ATOM 776 C C . SER B 1 5 ? 3.395 -101.375 -18.828 1 38.5 5 SER B C 1
ATOM 778 O O . SER B 1 5 ? 2.367 -101.5 -18.156 1 38.5 5 SER B O 1
ATOM 780 N N . ASN B 1 6 ? 4.305 -100.688 -18.109 1 31.86 6 ASN B N 1
ATOM 781 C CA . ASN B 1 6 ? 4.125 -99.562 -17.219 1 31.86 6 ASN B CA 1
ATOM 782 C C . ASN B 1 6 ? 3.537 -98.312 -17.953 1 31.86 6 ASN B C 1
ATOM 784 O O . ASN B 1 6 ? 4.148 -97.812 -18.891 1 31.86 6 ASN B O 1
ATOM 788 N N . THR B 1 7 ? 2.18 -98.25 -18.203 1 36.94 7 THR B N 1
ATOM 789 C CA . THR B 1 7 ? 1.51 -97.125 -18.828 1 36.94 7 THR B CA 1
ATOM 790 C C . THR B 1 7 ? 1.693 -95.875 -18.016 1 36.94 7 THR B C 1
ATOM 792 O O . THR B 1 7 ? 1.308 -95.812 -16.844 1 36.94 7 THR B O 1
ATOM 795 N N . HIS B 1 8 ? 2.773 -95.062 -18.297 1 35.72 8 HIS B N 1
ATOM 796 C CA . HIS B 1 8 ? 3.057 -93.75 -17.688 1 35.72 8 HIS B CA 1
ATOM 797 C C . HIS B 1 8 ? 1.947 -92.75 -17.984 1 35.72 8 HIS B C 1
ATOM 799 O O . HIS B 1 8 ? 1.574 -92.562 -19.156 1 35.72 8 HIS B O 1
ATOM 805 N N . ALA B 1 9 ? 0.901 -92.625 -17.094 1 41.56 9 ALA B N 1
ATOM 806 C CA . ALA B 1 9 ? -0.16 -91.625 -17.203 1 41.56 9 ALA B CA 1
ATOM 807 C C . ALA B 1 9 ? 0.411 -90.25 -17.156 1 41.56 9 ALA B C 1
ATOM 809 O O . ALA B 1 9 ? 1.26 -89.938 -16.328 1 41.56 9 ALA B O 1
ATOM 810 N N . ASN B 1 10 ? 0.532 -89.5 -18.375 1 34.66 10 ASN B N 1
ATOM 811 C CA . ASN B 1 10 ? 0.983 -88.125 -18.562 1 34.66 10 ASN B CA 1
ATOM 812 C C . ASN B 1 10 ? 0.058 -87.125 -17.859 1 34.66 10 ASN B C 1
ATOM 814 O O . ASN B 1 10 ? -1.13 -87.062 -18.172 1 34.66 10 ASN B O 1
ATOM 818 N N . VAL B 1 11 ? 0.261 -86.812 -16.531 1 40.81 11 VAL B N 1
ATOM 819 C CA . VAL B 1 11 ? -0.506 -85.875 -15.766 1 40.81 11 VAL B CA 1
ATOM 820 C C . VAL B 1 11 ? -0.304 -84.438 -16.359 1 40.81 11 VAL B C 1
ATOM 822 O O . VAL B 1 11 ? 0.82 -83.938 -16.422 1 40.81 11 VAL B O 1
ATOM 825 N N . THR B 1 12 ? -1.11 -84.062 -17.406 1 36.28 12 THR B N 1
ATOM 826 C CA . THR B 1 12 ? -1.087 -82.688 -17.984 1 36.28 12 THR B CA 1
ATOM 827 C C . THR B 1 12 ? -1.486 -81.688 -16.953 1 36.28 12 THR B C 1
ATOM 829 O O . THR B 1 12 ? -2.545 -81.75 -16.328 1 36.28 12 THR B O 1
ATOM 832 N N . THR B 1 13 ? -0.51 -81.062 -16.219 1 35.97 13 THR B N 1
ATOM 833 C CA . THR B 1 13 ? -0.64 -79.938 -15.266 1 35.97 13 THR B CA 1
ATOM 834 C C . THR B 1 13 ? -1.235 -78.688 -15.93 1 35.97 13 THR B C 1
ATOM 836 O O . THR B 1 13 ? -0.652 -78.188 -16.875 1 35.97 13 THR B O 1
ATOM 839 N N . THR B 1 14 ? -2.59 -78.562 -16.031 1 39.25 14 THR B N 1
ATOM 840 C CA . THR B 1 14 ? -3.246 -77.312 -16.547 1 39.25 14 THR B CA 1
ATOM 841 C C . THR B 1 14 ? -2.938 -76.125 -15.664 1 39.25 14 THR B C 1
ATOM 843 O O . THR B 1 14 ? -3.236 -76.125 -14.469 1 39.25 14 THR B O 1
ATOM 846 N N . THR B 1 15 ? -1.806 -75.375 -15.906 1 39.31 15 THR B N 1
ATOM 847 C CA . THR B 1 15 ? -1.449 -74.125 -15.211 1 39.31 15 THR B CA 1
ATOM 848 C C . THR B 1 15 ? -2.521 -73.062 -15.422 1 39.31 15 THR B C 1
ATOM 850 O O . THR B 1 15 ? -2.816 -72.688 -16.562 1 39.31 15 THR B O 1
ATOM 853 N N . ALA B 1 16 ? -3.598 -73 -14.531 1 44.97 16 ALA B N 1
ATOM 854 C CA . ALA B 1 16 ? -4.57 -71.875 -14.531 1 44.97 16 ALA B CA 1
ATOM 855 C C . ALA B 1 16 ? -3.883 -70.562 -14.32 1 44.97 16 ALA B C 1
ATOM 857 O O . ALA B 1 16 ? -3.15 -70.375 -13.344 1 44.97 16 ALA B O 1
ATOM 858 N N . HIS B 1 17 ? -3.422 -69.875 -15.438 1 43.47 17 HIS B N 1
ATOM 859 C CA . HIS B 1 17 ? -2.906 -68.5 -15.312 1 43.47 17 HIS B CA 1
ATOM 860 C C . HIS B 1 17 ? -3.971 -67.562 -14.766 1 43.47 17 HIS B C 1
ATOM 862 O O . HIS B 1 17 ? -5.047 -67.438 -15.352 1 43.47 17 HIS B O 1
ATOM 868 N N . GLY B 1 18 ? -4.188 -67.562 -13.422 1 38.62 18 GLY B N 1
ATOM 869 C CA . GLY B 1 18 ? -5.023 -66.5 -12.797 1 38.62 18 GLY B CA 1
ATOM 870 C C . GLY B 1 18 ? -4.66 -65.125 -13.219 1 38.62 18 GLY B C 1
ATOM 871 O O . GLY B 1 18 ? -3.521 -64.688 -13.039 1 38.62 18 GLY B O 1
ATOM 872 N N . SER B 1 19 ? -5.254 -64.625 -14.32 1 46 19 SER B N 1
ATOM 873 C CA . SER B 1 19 ? -5.09 -63.219 -14.719 1 46 19 SER B CA 1
ATOM 874 C C . SER B 1 19 ? -5.395 -62.25 -13.57 1 46 19 SER B C 1
ATOM 876 O O . SER B 1 19 ? -6.512 -62.25 -13.055 1 46 19 SER B O 1
ATOM 878 N N . MET B 1 20 ? -4.441 -62.094 -12.633 1 41.34 20 MET B N 1
ATOM 879 C CA . MET B 1 20 ? -4.621 -60.969 -11.688 1 41.34 20 MET B CA 1
ATOM 880 C C . MET B 1 20 ? -4.996 -59.688 -12.422 1 41.34 20 MET B C 1
ATOM 882 O O . MET B 1 20 ? -4.266 -59.25 -13.305 1 41.34 20 MET B O 1
ATOM 886 N N . ARG B 1 21 ? -6.297 -59.469 -12.617 1 43.31 21 ARG B N 1
ATOM 887 C CA . ARG B 1 21 ? -6.742 -58.156 -13.102 1 43.31 21 ARG B CA 1
ATOM 888 C C . ARG B 1 21 ? -6.113 -57.031 -12.289 1 43.31 21 ARG B C 1
ATOM 890 O O . ARG B 1 21 ? -6.219 -57 -11.062 1 43.31 21 ARG B O 1
ATOM 897 N N . ALA B 1 22 ? -4.945 -56.531 -12.742 1 47.38 22 ALA B N 1
ATOM 898 C CA . ALA B 1 22 ? -4.422 -55.281 -12.188 1 47.38 22 ALA B CA 1
ATOM 899 C C . ALA B 1 22 ? -5.543 -54.281 -11.961 1 47.38 22 ALA B C 1
ATOM 901 O O . ALA B 1 22 ? -6.336 -54 -12.875 1 47.38 22 ALA B O 1
ATOM 902 N N . SER B 1 23 ? -6.191 -54.219 -10.797 1 47.59 23 SER B N 1
ATOM 903 C CA . SER B 1 23 ? -7.059 -53.094 -10.453 1 47.59 23 SER B CA 1
ATOM 904 C C . SER B 1 23 ? -6.449 -51.781 -10.898 1 47.59 23 SER B C 1
ATOM 906 O O . SER B 1 23 ? -5.336 -51.438 -10.492 1 47.59 23 SER B O 1
ATOM 908 N N . SER B 1 24 ? -6.598 -51.469 -12.164 1 50.09 24 SER B N 1
ATOM 909 C CA . SER B 1 24 ? -6.254 -50.094 -12.539 1 50.09 24 SER B CA 1
ATOM 910 C C . SER B 1 24 ? -6.703 -49.094 -11.477 1 50.09 24 SER B C 1
ATOM 912 O O . SER B 1 24 ? -7.902 -48.875 -11.312 1 50.09 24 SER B O 1
ATOM 914 N N . ARG B 1 25 ? -6.191 -49.094 -10.266 1 46.97 25 ARG B N 1
ATOM 915 C CA . ARG B 1 25 ? -6.457 -47.938 -9.445 1 46.97 25 ARG B CA 1
ATOM 916 C C . ARG B 1 25 ? -6.453 -46.656 -10.289 1 46.97 25 ARG B C 1
ATOM 918 O O . ARG B 1 25 ? -5.477 -46.375 -10.984 1 46.97 25 ARG B O 1
ATOM 925 N N . SER B 1 26 ? -7.578 -46.312 -10.867 1 51.97 26 SER B N 1
ATOM 926 C CA . SER B 1 26 ? -7.766 -44.969 -11.43 1 51.97 26 SER B CA 1
ATOM 927 C C . SER B 1 26 ? -7.051 -43.938 -10.594 1 51.97 26 SER B C 1
ATOM 929 O O . SER B 1 26 ? -7.426 -43.688 -9.445 1 51.97 26 SER B O 1
ATOM 931 N N . LEU B 1 27 ? -5.738 -43.844 -10.633 1 50.25 27 LEU B N 1
ATOM 932 C CA . LEU B 1 27 ? -5.152 -42.625 -10.086 1 50.25 27 LEU B CA 1
ATOM 933 C C . LEU B 1 27 ? -6.074 -41.438 -10.312 1 50.25 27 LEU B C 1
ATOM 935 O O . LEU B 1 27 ? -6.414 -41.094 -11.453 1 50.25 27 LEU B O 1
ATOM 939 N N . LEU B 1 28 ? -7.16 -41.219 -9.609 1 51.56 28 LEU B N 1
ATOM 940 C CA . LEU B 1 28 ? -7.859 -39.938 -9.594 1 51.56 28 LEU B CA 1
ATOM 941 C C . LEU B 1 28 ? -6.891 -38.812 -9.859 1 51.56 28 LEU B C 1
ATOM 943 O O . LEU B 1 28 ? -5.973 -38.562 -9.07 1 51.56 28 LEU B O 1
ATOM 947 N N . GLN B 1 29 ? -6.391 -38.656 -11.031 1 56.19 29 GLN B N 1
ATOM 948 C CA . GLN B 1 29 ? -5.633 -37.469 -11.422 1 56.19 29 GLN B CA 1
ATOM 949 C C . GLN B 1 29 ? -6.18 -36.219 -10.742 1 56.19 29 GLN B C 1
ATOM 951 O O . GLN B 1 29 ? -7.363 -35.906 -10.883 1 56.19 29 GLN B O 1
ATOM 956 N N . GLN B 1 30 ? -5.773 -35.875 -9.539 1 59.62 30 GLN B N 1
ATOM 957 C CA . GLN B 1 30 ? -6.172 -34.625 -8.883 1 59.62 30 GLN B CA 1
ATOM 958 C C . GLN B 1 30 ? -6.285 -33.5 -9.883 1 59.62 30 GLN B C 1
ATOM 960 O O . GLN B 1 30 ? -5.328 -33.188 -10.594 1 59.62 30 GLN B O 1
ATOM 965 N N . GLN B 1 31 ? -7.418 -33.312 -10.539 1 64.62 31 GLN B N 1
ATOM 966 C CA . GLN B 1 31 ? -7.656 -32.156 -11.406 1 64.62 31 GLN B CA 1
ATOM 967 C C . GLN B 1 31 ? -7.027 -30.891 -10.836 1 64.62 31 GLN B C 1
ATOM 969 O O . GLN B 1 31 ? -7.074 -30.656 -9.625 1 64.62 31 GLN B O 1
ATOM 974 N N . PRO B 1 32 ? -6.074 -30.203 -11.656 1 71.5 32 PRO B N 1
ATOM 975 C CA . PRO B 1 32 ? -5.539 -28.938 -11.148 1 71.5 32 PRO B CA 1
ATOM 976 C C . PRO B 1 32 ? -6.617 -28.031 -10.555 1 71.5 32 PRO B C 1
ATOM 978 O O . PRO B 1 32 ? -7.754 -28.031 -11.031 1 71.5 32 PRO B O 1
ATOM 981 N N . PRO B 1 33 ? -6.508 -27.578 -9.391 1 70.81 33 PRO B N 1
ATOM 982 C CA . PRO B 1 33 ? -7.496 -26.656 -8.82 1 70.81 33 PRO B CA 1
ATOM 983 C C . PRO B 1 33 ? -7.93 -25.578 -9.805 1 70.81 33 PRO B C 1
ATOM 985 O O . PRO B 1 33 ? -7.156 -25.188 -10.68 1 70.81 33 PRO B O 1
ATOM 988 N N . PRO B 1 34 ? -9.156 -25.344 -9.734 1 81.5 34 PRO B N 1
ATOM 989 C CA . PRO B 1 34 ? -9.602 -24.266 -10.625 1 81.5 34 PRO B CA 1
ATOM 990 C C . PRO B 1 34 ? -8.789 -22.984 -10.445 1 81.5 34 PRO B C 1
ATOM 992 O O . PRO B 1 34 ? -8.344 -22.672 -9.336 1 81.5 34 PRO B O 1
ATOM 995 N N . ARG B 1 35 ? -8.469 -22.422 -11.531 1 91 35 ARG B N 1
ATOM 996 C CA . ARG B 1 35 ? -7.711 -21.172 -11.516 1 91 35 ARG B CA 1
ATOM 997 C C . ARG B 1 35 ? -8.531 -20.031 -10.914 1 91 35 ARG B C 1
ATOM 999 O O . ARG B 1 35 ? -9.719 -19.891 -11.219 1 91 35 ARG B O 1
ATOM 1006 N N . LEU B 1 36 ? -7.969 -19.297 -9.977 1 95.81 36 LEU B N 1
ATOM 1007 C CA . LEU B 1 36 ? -8.602 -18.125 -9.367 1 95.81 36 LEU B CA 1
ATOM 1008 C C . LEU B 1 36 ? -8.898 -17.062 -10.422 1 95.81 36 LEU B C 1
ATOM 1010 O O . LEU B 1 36 ? -8.188 -16.969 -11.422 1 95.81 36 LEU B O 1
ATOM 1014 N N . ASP B 1 37 ? -10.031 -16.359 -10.242 1 97.81 37 ASP B N 1
ATOM 1015 C CA . ASP B 1 37 ? -10.219 -15.078 -10.922 1 97.81 37 ASP B CA 1
ATOM 1016 C C . ASP B 1 37 ? -9.312 -14 -10.336 1 97.81 37 ASP B C 1
ATOM 1018 O O . ASP B 1 37 ? -9.758 -13.188 -9.516 1 97.81 37 ASP B O 1
ATOM 1022 N N . CYS B 1 38 ? -8.133 -13.906 -10.75 1 98.5 38 CYS B N 1
ATOM 1023 C CA . CYS B 1 38 ? -7.094 -13.078 -10.141 1 98.5 38 CYS B CA 1
ATOM 1024 C C . CYS B 1 38 ? -7.492 -11.609 -10.141 1 98.5 38 CYS B C 1
ATOM 1026 O O . CYS B 1 38 ? -7.383 -10.93 -9.117 1 98.5 38 CYS B O 1
ATOM 1028 N N . PRO B 1 39 ? -8.008 -11.016 -11.289 1 98 39 PRO B N 1
ATOM 1029 C CA . PRO B 1 39 ? -8.406 -9.602 -11.273 1 98 39 PRO B CA 1
ATOM 1030 C C . PRO B 1 39 ? -9.43 -9.297 -10.188 1 98 39 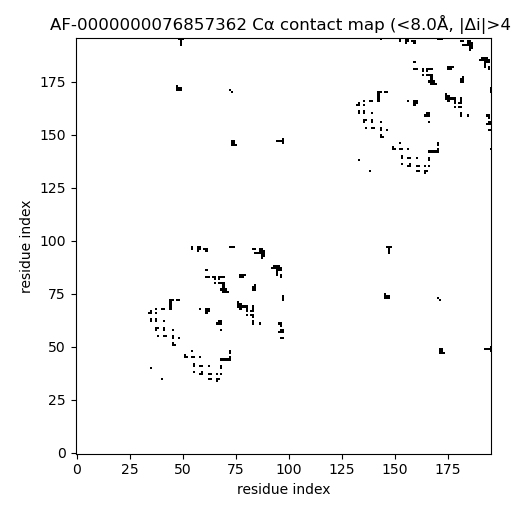PRO B C 1
ATOM 1032 O O . PRO B 1 39 ? -9.312 -8.281 -9.492 1 98 39 PRO B O 1
ATOM 1035 N N . LYS B 1 40 ? -10.367 -10.188 -9.992 1 98.06 40 LYS B N 1
ATOM 1036 C CA . LYS B 1 40 ? -11.422 -9.953 -9 1 98.06 40 LYS B CA 1
ATOM 1037 C C . LYS B 1 40 ? -10.867 -10.047 -7.582 1 98.06 40 LYS B C 1
ATOM 1039 O O . LYS B 1 40 ? -11.156 -9.188 -6.742 1 98.06 40 LYS B O 1
ATOM 1044 N N . VAL B 1 41 ? -10.117 -11.055 -7.254 1 98.12 41 VAL B N 1
ATOM 1045 C CA . VAL B 1 41 ? -9.586 -11.266 -5.914 1 98.12 41 VAL B CA 1
ATOM 1046 C C . VAL B 1 41 ? -8.609 -10.148 -5.559 1 98.12 41 VAL B C 1
ATOM 1048 O O . VAL B 1 41 ? -8.602 -9.648 -4.43 1 98.12 41 VAL B O 1
ATOM 1051 N N . CYS B 1 42 ? -7.859 -9.648 -6.539 1 98.62 42 CYS B N 1
ATOM 1052 C CA . CYS B 1 42 ? -6.863 -8.609 -6.289 1 98.62 42 CYS B CA 1
ATOM 1053 C C . CYS B 1 42 ? -7.527 -7.25 -6.109 1 98.62 42 CYS B C 1
ATOM 1055 O O . CYS B 1 42 ? -7.039 -6.414 -5.348 1 98.62 42 CYS B O 1
ATOM 1057 N N . LEU B 1 43 ? -8.641 -7.055 -6.793 1 98.19 43 LEU B N 1
ATOM 1058 C CA . LEU B 1 43 ? -9.398 -5.832 -6.57 1 98.19 43 LEU B CA 1
ATOM 1059 C C . LEU B 1 43 ? -9.812 -5.711 -5.109 1 98.19 43 LEU B C 1
ATOM 1061 O O . LEU B 1 43 ? -9.82 -4.609 -4.551 1 98.19 43 LEU B O 1
ATOM 1065 N N . GLY B 1 44 ? -10.188 -6.816 -4.508 1 97.19 44 GLY B N 1
ATOM 1066 C CA . GLY B 1 44 ? -10.539 -6.828 -3.096 1 97.19 44 GLY B CA 1
ATOM 1067 C C . GLY B 1 44 ? -9.359 -6.57 -2.182 1 97.19 44 GLY B C 1
ATOM 1068 O O . GLY B 1 44 ? -9.43 -5.723 -1.291 1 97.19 44 GLY B O 1
ATOM 1069 N N . ARG B 1 45 ? -8.281 -7.305 -2.389 1 96.94 45 ARG B N 1
ATOM 1070 C CA . ARG B 1 45 ? -7.105 -7.191 -1.533 1 96.94 45 ARG B CA 1
ATOM 1071 C C . ARG B 1 45 ? -6.531 -5.777 -1.573 1 96.94 45 ARG B C 1
ATOM 1073 O O . ARG B 1 45 ? -6.047 -5.27 -0.56 1 96.94 45 ARG B O 1
ATOM 1080 N N . CYS B 1 46 ? -6.621 -5.07 -2.74 1 97.75 46 CYS B N 1
ATOM 1081 C CA . CYS B 1 46 ? -5.926 -3.807 -2.957 1 97.75 46 CYS B CA 1
ATOM 1082 C C . CYS B 1 46 ? -6.883 -2.627 -2.836 1 97.75 46 CYS B C 1
ATOM 1084 O O . CYS B 1 46 ? -6.48 -1.475 -3.004 1 97.75 46 CYS B O 1
ATOM 1086 N N . ALA B 1 47 ? -8.148 -2.918 -2.447 1 96.81 47 ALA B N 1
ATOM 1087 C CA . ALA B 1 47 ? -9.195 -1.903 -2.486 1 96.81 47 ALA B CA 1
ATOM 1088 C C . ALA B 1 47 ? -8.883 -0.751 -1.537 1 96.81 47 ALA B C 1
ATOM 1090 O O . ALA B 1 47 ? -9.188 0.407 -1.835 1 96.81 47 ALA B O 1
ATOM 1091 N N . ASN B 1 48 ? -8.203 -1.095 -0.457 1 94.62 48 ASN B N 1
ATOM 1092 C CA . ASN B 1 48 ? -7.957 -0.072 0.555 1 94.62 48 ASN B CA 1
ATOM 1093 C C . ASN B 1 48 ? -6.52 0.437 0.502 1 94.62 48 ASN B C 1
ATOM 1095 O O . ASN B 1 48 ? -6.043 1.062 1.45 1 94.62 48 ASN B O 1
ATOM 1099 N N . ASN B 1 49 ? -5.84 0.191 -0.574 1 95.88 49 ASN B N 1
ATOM 1100 C CA . ASN B 1 49 ? -4.5 0.726 -0.793 1 95.88 49 ASN B CA 1
ATOM 1101 C C . ASN B 1 49 ? -4.543 2.064 -1.524 1 95.88 49 ASN B C 1
ATOM 1103 O O . ASN B 1 49 ? -5.332 2.244 -2.451 1 95.88 49 ASN B O 1
ATOM 1107 N N . TRP B 1 50 ? -3.764 2.963 -1.029 1 94.56 50 TRP B N 1
ATOM 1108 C CA . TRP B 1 50 ? -3.793 4.262 -1.692 1 94.56 50 TRP B CA 1
ATOM 1109 C C . TRP B 1 50 ? -3.195 4.176 -3.092 1 94.56 50 TRP B C 1
ATOM 1111 O O . TRP B 1 50 ? -3.545 4.961 -3.975 1 94.56 50 TRP B O 1
ATOM 1121 N N . LYS B 1 51 ? -2.299 3.258 -3.297 1 96.25 51 LYS B N 1
ATOM 1122 C CA . LYS B 1 51 ? -1.795 2.92 -4.625 1 96.25 51 LYS B CA 1
ATOM 1123 C C . LYS B 1 51 ? -2.488 1.678 -5.176 1 96.25 51 LYS B C 1
ATOM 1125 O O . LYS B 1 51 ? -1.826 0.734 -5.613 1 96.25 51 LYS B O 1
ATOM 1130 N N . ASN B 1 52 ? -3.783 1.695 -5.301 1 95.62 52 ASN B N 1
ATOM 1131 C CA . ASN B 1 52 ? -4.598 0.52 -5.586 1 95.62 52 ASN B CA 1
ATOM 1132 C C . ASN B 1 52 ? -4.316 -0.034 -6.98 1 95.62 52 ASN B C 1
ATOM 1134 O O . ASN B 1 52 ? -4.352 -1.248 -7.188 1 95.62 52 ASN B O 1
ATOM 1138 N N . GLU B 1 53 ? -3.949 0.868 -7.922 1 96.69 53 GLU B N 1
ATOM 1139 C CA . GLU B 1 53 ? -3.66 0.393 -9.273 1 96.69 53 GLU B CA 1
ATOM 1140 C C . GLU B 1 53 ? -2.359 -0.402 -9.312 1 96.69 53 GLU B C 1
ATOM 1142 O O . GLU B 1 53 ? -2.311 -1.499 -9.867 1 96.69 53 GLU B O 1
ATOM 1147 N N . MET B 1 54 ? -1.361 0.237 -8.75 1 97.19 54 MET B N 1
ATOM 1148 C CA . MET B 1 54 ? -0.092 -0.479 -8.664 1 97.19 54 MET B CA 1
ATOM 1149 C C . MET B 1 54 ? -0.247 -1.772 -7.867 1 97.19 54 MET B C 1
ATOM 1151 O O . MET B 1 54 ? 0.254 -2.82 -8.281 1 97.19 54 MET B O 1
ATOM 1155 N N . CYS B 1 55 ? -0.874 -1.733 -6.746 1 98.06 55 CYS B N 1
ATOM 1156 C CA . CYS B 1 55 ? -1.158 -2.898 -5.918 1 98.06 55 CYS B CA 1
ATOM 1157 C C . CYS B 1 55 ? -1.864 -3.982 -6.723 1 98.06 55 CYS B C 1
ATOM 1159 O O . CYS B 1 55 ? -1.462 -5.148 -6.691 1 98.06 55 CYS B O 1
ATOM 1161 N N . ASN B 1 56 ? -2.91 -3.66 -7.512 1 98.56 56 ASN B N 1
ATOM 1162 C CA . ASN B 1 56 ? -3.656 -4.609 -8.336 1 98.56 56 ASN B CA 1
ATOM 1163 C C . ASN B 1 56 ? -2.762 -5.27 -9.383 1 98.56 56 ASN B C 1
ATOM 1165 O O . ASN B 1 56 ? -2.85 -6.477 -9.602 1 98.56 56 ASN B O 1
ATOM 1169 N N . ASP B 1 57 ? -1.98 -4.492 -9.977 1 98.69 57 ASP B N 1
ATOM 1170 C CA . ASP B 1 57 ? -1.089 -5.02 -11.008 1 98.69 57 ASP B CA 1
ATOM 1171 C C . ASP B 1 57 ? -0.155 -6.082 -10.43 1 98.69 57 ASP B C 1
ATOM 1173 O O . ASP B 1 57 ? -0.055 -7.188 -10.969 1 98.69 57 ASP B O 1
ATOM 1177 N N . LYS B 1 58 ? 0.462 -5.672 -9.352 1 98.56 58 LYS B N 1
ATOM 1178 C CA . LYS B 1 58 ? 1.396 -6.613 -8.75 1 98.56 58 LYS B CA 1
ATOM 1179 C C . LYS B 1 58 ? 0.665 -7.828 -8.18 1 98.56 58 LYS B C 1
ATOM 1181 O O . LYS B 1 58 ? 1.132 -8.961 -8.312 1 98.56 58 LYS B O 1
ATOM 1186 N N . CYS B 1 59 ? -0.444 -7.621 -7.527 1 98.75 59 CYS B N 1
ATOM 1187 C CA . CYS B 1 59 ? -1.269 -8.703 -7.012 1 98.75 59 CYS B CA 1
ATOM 1188 C C . CYS B 1 59 ? -1.654 -9.68 -8.125 1 98.75 59 CYS B C 1
ATOM 1190 O O . CYS B 1 59 ? -1.571 -10.891 -7.945 1 98.75 59 CYS B O 1
ATOM 1192 N N . ASN B 1 60 ? -2.039 -9.172 -9.305 1 98.81 60 ASN B N 1
ATOM 1193 C CA . ASN B 1 60 ? -2.434 -10 -10.438 1 98.81 60 ASN B CA 1
ATOM 1194 C C . ASN B 1 60 ? -1.275 -10.859 -10.938 1 98.81 60 ASN B C 1
ATOM 1196 O O . ASN B 1 60 ? -1.45 -12.047 -11.211 1 98.81 60 ASN B O 1
ATOM 1200 N N . VAL B 1 61 ? -0.158 -10.266 -11.094 1 98.62 61 VAL B N 1
ATOM 1201 C CA . VAL B 1 61 ? 1.029 -10.992 -11.531 1 98.62 61 VAL B CA 1
ATOM 1202 C C . VAL B 1 61 ? 1.304 -12.156 -10.586 1 98.62 61 VAL B C 1
ATOM 1204 O O . VAL B 1 61 ? 1.511 -13.289 -11.031 1 98.62 61 VAL B O 1
ATOM 1207 N N . CYS B 1 62 ? 1.236 -11.883 -9.359 1 98.75 62 CYS B N 1
ATOM 1208 C CA . CYS B 1 62 ? 1.561 -12.891 -8.359 1 98.75 62 CYS B CA 1
ATOM 1209 C C . CYS B 1 62 ? 0.467 -13.945 -8.273 1 98.75 62 CYS B C 1
ATOM 1211 O O . CYS B 1 62 ? 0.758 -15.141 -8.148 1 98.75 62 CYS B O 1
ATOM 1213 N N . CYS B 1 63 ? -0.756 -13.523 -8.281 1 98.69 63 CYS B N 1
ATOM 1214 C CA . CYS B 1 63 ? -1.905 -14.422 -8.273 1 98.69 63 CYS B CA 1
ATOM 1215 C C . CYS B 1 63 ? -1.848 -15.391 -9.445 1 98.69 63 CYS B C 1
ATOM 1217 O O . CYS B 1 63 ? -2.062 -16.594 -9.273 1 98.69 63 CYS B O 1
ATOM 1219 N N . GLN B 1 64 ? -1.511 -14.922 -10.664 1 98.19 64 GLN B N 1
ATOM 1220 C CA . GLN B 1 64 ? -1.436 -15.758 -11.859 1 98.19 64 GLN B CA 1
ATOM 1221 C C . GLN B 1 64 ? -0.344 -16.812 -11.719 1 98.19 64 GLN B C 1
ATOM 1223 O O . GLN B 1 64 ? -0.494 -17.938 -12.211 1 98.19 64 GLN B O 1
ATOM 1228 N N . ARG B 1 65 ? 0.601 -16.438 -11.055 1 97.69 65 ARG B N 1
ATOM 1229 C CA . ARG B 1 65 ? 1.73 -17.359 -10.898 1 97.69 65 ARG B CA 1
ATOM 1230 C C . ARG B 1 65 ? 1.473 -18.359 -9.781 1 97.69 65 ARG B C 1
ATOM 1232 O O . ARG B 1 65 ? 1.833 -19.531 -9.898 1 97.69 65 ARG B O 1
ATOM 1239 N N . CYS B 1 66 ? 0.826 -17.953 -8.758 1 98.06 66 CYS B N 1
ATOM 1240 C CA . CYS B 1 66 ? 0.784 -18.75 -7.535 1 98.06 66 CYS B CA 1
ATOM 1241 C C . CYS B 1 66 ? -0.594 -19.359 -7.328 1 98.06 66 CYS B C 1
ATOM 1243 O O . CYS B 1 66 ? -0.761 -20.25 -6.496 1 98.06 66 CYS B O 1
ATOM 1245 N N . ASN B 1 67 ? -1.497 -18.766 -8.078 1 98.19 67 ASN B N 1
ATOM 1246 C CA . ASN B 1 67 ? -2.889 -19.172 -7.914 1 98.19 67 ASN B CA 1
ATOM 1247 C C . ASN B 1 67 ? -3.328 -19.094 -6.453 1 98.19 67 ASN B C 1
ATOM 1249 O O . ASN B 1 67 ? -3.973 -20.016 -5.945 1 98.19 67 ASN B O 1
ATOM 1253 N N . CYS B 1 68 ? -2.9 -18.047 -5.82 1 98.12 68 CYS B N 1
ATOM 1254 C CA . CYS B 1 68 ? -3.184 -17.766 -4.418 1 98.12 68 CYS B CA 1
ATOM 1255 C C . CYS B 1 68 ? -3.014 -16.281 -4.113 1 98.12 68 CYS B C 1
ATOM 1257 O O . CYS B 1 68 ? -2.031 -15.664 -4.531 1 98.12 68 CYS B O 1
ATOM 1259 N N . VAL B 1 69 ? -4.066 -15.75 -3.471 1 98.56 69 VAL B N 1
ATOM 1260 C CA . VAL B 1 69 ? -3.992 -14.391 -2.953 1 98.56 69 VAL B CA 1
ATOM 1261 C C . VAL B 1 69 ? -4.32 -14.383 -1.462 1 98.56 69 VAL B C 1
ATOM 1263 O O . VAL B 1 69 ? -5.395 -14.828 -1.054 1 98.56 69 VAL B O 1
ATOM 1266 N N . PRO B 1 70 ? -3.398 -13.891 -0.639 1 98.19 70 PRO B N 1
ATOM 1267 C CA . PRO B 1 70 ? -3.686 -13.836 0.796 1 98.19 70 PRO B CA 1
ATOM 1268 C C . PRO B 1 70 ? -4.828 -12.883 1.133 1 98.19 70 PRO B C 1
ATOM 1270 O O . PRO B 1 70 ? -5.039 -11.898 0.425 1 98.19 70 PRO B O 1
ATOM 1273 N N . PRO B 1 71 ? -5.48 -13.18 2.131 1 96.31 71 PRO B N 1
ATOM 1274 C CA . PRO B 1 71 ? -6.559 -12.266 2.521 1 96.31 71 PRO B CA 1
ATOM 1275 C C . PRO B 1 71 ? -6.039 -10.969 3.143 1 96.31 71 PRO B C 1
ATOM 1277 O O . PRO B 1 71 ? -4.863 -10.883 3.512 1 96.31 71 PRO B O 1
ATOM 1280 N N . GLY B 1 72 ? -6.887 -10.008 3.176 1 91.69 72 GLY B N 1
ATOM 1281 C CA . GLY B 1 72 ? -6.566 -8.734 3.803 1 91.69 72 GLY B CA 1
ATOM 1282 C C . GLY B 1 72 ? -5.746 -7.82 2.912 1 91.69 72 GLY B C 1
ATOM 1283 O O . GLY B 1 72 ? -5.766 -7.957 1.688 1 91.69 72 GLY B O 1
ATOM 1284 N N . THR B 1 73 ? -5.172 -6.812 3.52 1 90.06 73 THR B N 1
ATOM 1285 C CA . THR B 1 73 ? -4.457 -5.766 2.799 1 90.06 73 THR B CA 1
ATOM 1286 C C . THR B 1 73 ? -2.971 -5.789 3.146 1 90.06 73 THR B C 1
ATOM 1288 O O . THR B 1 73 ? -2.143 -5.285 2.385 1 90.06 73 THR B O 1
ATOM 1291 N N . GLY B 1 74 ? -2.629 -6.316 4.281 1 91.94 74 GLY B N 1
ATOM 1292 C CA . GLY B 1 74 ? -1.284 -6.176 4.82 1 91.94 74 GLY B CA 1
ATOM 1293 C C . GLY B 1 74 ? -0.403 -7.379 4.543 1 91.94 74 GLY B C 1
ATOM 1294 O O . GLY B 1 74 ? -0.872 -8.391 4.02 1 91.94 74 GLY B O 1
ATOM 1295 N N . GLN B 1 75 ? 0.825 -7.234 4.934 1 94.94 75 GLN B N 1
ATOM 1296 C CA . GLN B 1 75 ? 1.845 -8.25 4.695 1 94.94 75 GLN B CA 1
ATOM 1297 C C . GLN B 1 75 ? 1.719 -9.398 5.691 1 94.94 75 GLN B C 1
ATOM 1299 O O . GLN B 1 75 ? 2.281 -10.477 5.477 1 94.94 75 GLN B O 1
ATOM 1304 N N . ASP B 1 76 ? 0.976 -9.188 6.684 1 94.81 76 ASP B N 1
ATOM 1305 C CA . ASP B 1 76 ? 0.92 -10.141 7.789 1 94.81 76 ASP B CA 1
ATOM 1306 C C . ASP B 1 76 ? 0.199 -11.422 7.379 1 94.81 76 ASP B C 1
ATOM 1308 O O . ASP B 1 76 ? 0.322 -12.445 8.047 1 94.81 76 ASP B O 1
ATOM 1312 N N . THR B 1 77 ? -0.538 -11.453 6.336 1 97.38 77 THR B N 1
ATOM 1313 C CA . THR B 1 77 ? -1.285 -12.641 5.93 1 97.38 77 THR B CA 1
ATOM 1314 C C . THR B 1 77 ? -0.592 -13.344 4.766 1 97.38 77 THR B C 1
ATOM 1316 O O . THR B 1 77 ? -1.029 -14.414 4.328 1 97.38 77 THR B O 1
ATOM 1319 N N . ARG B 1 78 ? 0.416 -12.789 4.199 1 97.75 78 ARG B N 1
ATOM 1320 C CA . ARG B 1 78 ? 1.031 -13.297 2.975 1 97.75 78 ARG B CA 1
ATOM 1321 C C . ARG B 1 78 ? 1.488 -14.742 3.15 1 97.75 78 ARG B C 1
ATOM 1323 O O . ARG B 1 78 ? 1.478 -15.523 2.195 1 97.75 78 ARG B O 1
ATOM 1330 N N . HIS B 1 79 ? 1.857 -15.07 4.344 1 97.88 79 HIS B N 1
ATOM 1331 C CA . HIS B 1 79 ? 2.373 -16.406 4.629 1 97.88 79 HIS B CA 1
ATOM 1332 C C . HIS B 1 79 ? 1.343 -17.484 4.293 1 97.88 79 HIS B C 1
ATOM 1334 O O . HIS B 1 79 ? 1.688 -18.656 4.152 1 97.88 79 HIS B O 1
ATOM 1340 N N . ILE B 1 80 ? 0.061 -17.172 4.223 1 98.38 80 ILE B N 1
ATOM 1341 C CA . ILE B 1 80 ? -1.007 -18.094 3.855 1 98.38 80 ILE B CA 1
ATOM 1342 C C . ILE B 1 80 ? -0.794 -18.578 2.426 1 98.38 80 ILE B C 1
ATOM 1344 O O . ILE B 1 80 ? -1.21 -19.688 2.078 1 98.38 80 ILE B O 1
ATOM 1348 N N . CYS B 1 81 ? -0.133 -17.766 1.59 1 98.5 81 CYS B N 1
ATOM 1349 C CA . CYS B 1 81 ? 0.241 -18.094 0.218 1 98.5 81 CYS B CA 1
ATOM 1350 C C . CYS B 1 81 ? 1.756 -18.062 0.046 1 98.5 81 CYS B C 1
ATOM 1352 O O . CYS B 1 81 ? 2.318 -17.062 -0.388 1 98.5 81 CYS B O 1
ATOM 1354 N N . PRO B 1 82 ? 2.469 -19.203 0.253 1 98.5 82 PRO B N 1
ATOM 1355 C CA . PRO B 1 82 ? 3.932 -19.203 0.299 1 98.5 82 PRO B CA 1
ATOM 1356 C C . PRO B 1 82 ? 4.566 -18.781 -1.022 1 98.5 82 PRO B C 1
ATOM 1358 O O . PRO B 1 82 ? 5.535 -18.016 -1.029 1 98.5 82 PRO B O 1
ATOM 1361 N N . CYS B 1 83 ? 4.078 -19.266 -2.156 1 98.44 83 CYS B N 1
ATOM 1362 C CA . CYS B 1 83 ? 4.562 -18.828 -3.459 1 98.44 83 CYS B CA 1
ATOM 1363 C C . CYS B 1 83 ? 4.434 -17.312 -3.609 1 98.44 83 CYS B C 1
ATOM 1365 O O . CYS B 1 83 ? 5.395 -16.641 -3.986 1 98.44 83 CYS B O 1
ATOM 1367 N N . TYR B 1 84 ? 3.301 -16.766 -3.256 1 98.62 84 TYR B N 1
ATOM 1368 C CA . TYR B 1 84 ? 2.99 -15.336 -3.258 1 98.62 84 TYR B CA 1
ATOM 1369 C C . TYR B 1 84 ? 3.895 -14.578 -2.291 1 98.62 84 TYR B C 1
ATOM 1371 O O . TYR B 1 84 ? 4.418 -13.516 -2.623 1 98.62 84 TYR B O 1
ATOM 1379 N N . ASP B 1 85 ? 4.094 -15.078 -1.159 1 98.5 85 ASP B N 1
ATOM 1380 C CA . ASP B 1 85 ? 4.809 -14.461 -0.049 1 98.5 85 ASP B CA 1
ATOM 1381 C C . ASP B 1 85 ? 6.297 -14.32 -0.363 1 98.5 85 ASP B C 1
ATOM 1383 O O . ASP B 1 85 ? 6.938 -13.352 0.052 1 98.5 85 ASP B O 1
ATOM 1387 N N . GLN B 1 86 ? 6.84 -15.203 -1.239 1 98.12 86 GLN B N 1
ATOM 1388 C CA . GLN B 1 86 ? 8.281 -15.297 -1.402 1 98.12 86 GLN B CA 1
ATOM 1389 C C . GLN B 1 86 ? 8.734 -14.672 -2.717 1 98.12 86 GLN B C 1
ATOM 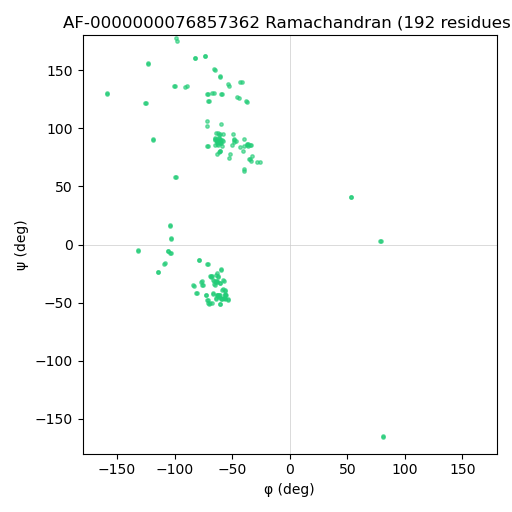1391 O O . GLN B 1 86 ? 9.93 -14.5 -2.951 1 98.12 86 GLN B O 1
ATOM 1396 N N . MET B 1 87 ? 7.797 -14.273 -3.492 1 98.12 87 MET B N 1
ATOM 1397 C CA . MET B 1 87 ? 8.172 -13.711 -4.785 1 98.12 87 MET B CA 1
ATOM 1398 C C . MET B 1 87 ? 8.812 -12.336 -4.609 1 98.12 87 MET B C 1
ATOM 1400 O O . MET B 1 87 ? 8.273 -11.477 -3.91 1 98.12 87 MET B O 1
ATOM 1404 N N . THR B 1 88 ? 9.953 -12.148 -5.215 1 98.06 88 THR B N 1
ATOM 1405 C CA . THR B 1 88 ? 10.672 -10.875 -5.148 1 98.06 88 THR B CA 1
ATOM 1406 C C . THR B 1 88 ? 10.93 -10.328 -6.547 1 98.06 88 THR B C 1
ATOM 1408 O O . THR B 1 88 ? 10.883 -11.07 -7.531 1 98.06 88 THR B O 1
ATOM 1411 N N . ASN B 1 89 ? 11.086 -9.086 -6.594 1 97.5 89 ASN B N 1
ATOM 1412 C CA . ASN B 1 89 ? 11.586 -8.453 -7.809 1 97.5 89 ASN B CA 1
ATOM 1413 C C . ASN B 1 89 ? 13.055 -8.789 -8.047 1 97.5 89 ASN B C 1
ATOM 1415 O O . ASN B 1 89 ? 13.898 -8.57 -7.18 1 97.5 89 ASN B O 1
ATOM 1419 N N . PRO B 1 90 ? 13.391 -9.352 -9.188 1 96.56 90 PRO B N 1
ATOM 1420 C CA . PRO B 1 90 ? 14.773 -9.766 -9.438 1 96.56 90 PRO B CA 1
ATOM 1421 C C . PRO B 1 90 ? 15.75 -8.594 -9.461 1 96.56 90 PRO B C 1
ATOM 1423 O O . PRO B 1 90 ? 16.938 -8.766 -9.195 1 96.56 90 PRO B O 1
ATOM 1426 N N . HIS B 1 91 ? 15.328 -7.398 -9.773 1 96.94 91 HIS B N 1
ATOM 1427 C CA . HIS B 1 91 ? 16.203 -6.242 -9.938 1 96.94 91 HIS B CA 1
ATOM 1428 C C . HIS B 1 91 ? 16.672 -5.707 -8.586 1 96.94 91 HIS B C 1
ATOM 1430 O O . HIS B 1 91 ? 17.797 -5.238 -8.461 1 96.94 91 HIS B O 1
ATOM 1436 N N . ASN B 1 92 ? 15.859 -5.754 -7.543 1 96 92 ASN B N 1
ATOM 1437 C CA . ASN B 1 92 ? 16.25 -5.105 -6.293 1 96 92 ASN B CA 1
ATOM 1438 C C . ASN B 1 92 ? 16.047 -6.031 -5.098 1 96 92 ASN B C 1
ATOM 1440 O O . ASN B 1 92 ? 16.359 -5.656 -3.963 1 96 92 ASN B O 1
ATOM 1444 N N . GLY B 1 93 ? 15.453 -7.27 -5.293 1 96.56 93 GLY B N 1
ATOM 1445 C CA . GLY B 1 93 ? 15.328 -8.266 -4.242 1 96.56 93 GLY B CA 1
ATOM 1446 C C . GLY B 1 93 ? 14.195 -7.977 -3.279 1 96.56 93 GLY B C 1
ATOM 1447 O O . GLY B 1 93 ? 13.984 -8.719 -2.316 1 96.56 93 GLY B O 1
ATOM 1448 N N . LYS B 1 94 ? 13.391 -6.926 -3.49 1 96.31 94 LYS B N 1
ATOM 1449 C CA . LYS B 1 94 ? 12.273 -6.574 -2.627 1 96.31 94 LYS B CA 1
ATO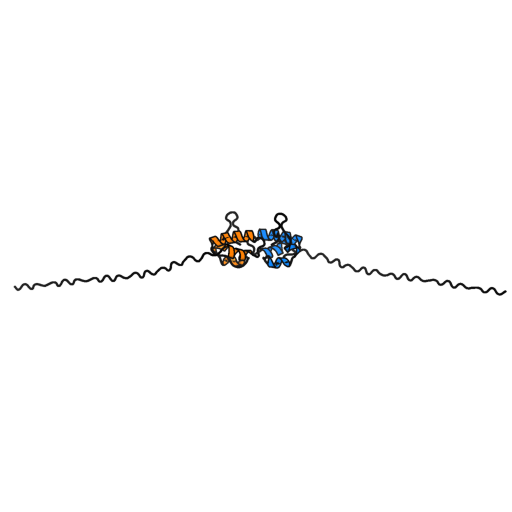M 1450 C C . LYS B 1 94 ? 11.039 -7.406 -2.963 1 96.31 94 LYS B C 1
ATOM 1452 O O . LYS B 1 94 ? 10.938 -7.969 -4.055 1 96.31 94 LYS B O 1
ATOM 1457 N N . LEU B 1 95 ? 10.133 -7.43 -1.977 1 96.75 95 LEU B N 1
ATOM 1458 C CA . LEU B 1 95 ? 8.898 -8.188 -2.186 1 96.75 95 LEU B CA 1
ATOM 1459 C C . LEU B 1 95 ? 8.133 -7.656 -3.395 1 96.75 95 LEU B C 1
ATOM 1461 O O . LEU B 1 95 ? 7.957 -6.445 -3.539 1 96.75 95 LEU B O 1
ATOM 1465 N N . LYS B 1 96 ? 7.793 -8.492 -4.199 1 97.69 96 LYS B N 1
ATOM 1466 C CA . LYS B 1 96 ? 7.082 -8.156 -5.43 1 97.69 96 LYS B CA 1
ATOM 1467 C C . LYS B 1 96 ? 5.594 -7.957 -5.168 1 97.69 96 LYS B C 1
ATOM 1469 O O . LYS B 1 96 ? 4.988 -7.012 -5.684 1 97.69 96 LYS B O 1
ATOM 1474 N N . CYS B 1 97 ? 5.047 -8.891 -4.309 1 98.38 97 CYS B N 1
ATOM 1475 C CA . CYS B 1 97 ? 3.6 -9.031 -4.215 1 98.38 97 CYS B CA 1
ATOM 1476 C C . CYS B 1 97 ? 3.061 -8.305 -2.986 1 98.38 97 CYS B C 1
ATOM 1478 O O . CYS B 1 97 ? 3.617 -8.422 -1.895 1 98.38 97 CYS B O 1
ATOM 1480 N N . PRO B 1 98 ? 1.979 -7.594 -3.123 1 97.38 98 PRO B N 1
ATOM 1481 C CA . PRO B 1 98 ? 1.367 -6.934 -1.97 1 97.38 98 PRO B CA 1
ATOM 1482 C C . PRO B 1 98 ? 0.653 -7.91 -1.039 1 97.38 98 PRO B C 1
ATOM 1484 O O . PRO B 1 98 ? 0.308 -9.023 -1.451 1 97.38 98 PRO B O 1
#